Protein AF-A0A9D4Y7I0-F1 (afdb_monomer)

Secondary structure (DSSP, 8-state):
-HHHHHHHHHHHHHHHHHHHHHHHHTTT----HHHHHHHHHHHHHHHHHHHHHHHHHHTT--GGGHHHHHHHHHHHHTT--TT-TT-TTTTHHHHHHHHHHHHHHHHHHHHHHHS-HHHHHHHHHHHHHHHHHHTTS--TT--SPPPPPTTHHHHHHHHHHHHHHHHHS----------------

Organism: Pisum sativum (NCBI:txid3888)

Radius of gyration: 22.85 Å; Cα contacts (8 Å, |Δi|>4): 78; chains: 1; bounding box: 51×30×78 Å

Mean predicted aligned error: 10.14 Å

Foldseek 3Di:
DVVVVVVVLVVLQVLLVQQVVQCVVVVNDGDDLVVVLVVVVVVVVVVCVVCVCVVCVVVPHHSVCVVVVVVVVVCLQVVPDPDDPPSPCHPPVVVVVVVVVSVLSSVLSVCCNVDHSVLSVLVVVLVVLVVLVVQQDPDPPDDHRDDDDPCSVVVNVVSVVVNVCVVPPPPPDDPDDPPDDPDDD

InterPro domains:
  IPR013936 Chloroquine-resistance transporter-like [PF08627] (2-166)
  IPR013936 Chloroquine-resistance transporter-like [PTHR31326] (1-171)

Solvent-accessible surface area (backbone atoms only — not comparable to full-atom values): 10976 Å² total; per-residue (Å²): 110,70,69,62,51,50,55,52,48,50,54,42,44,51,52,40,49,51,52,54,49,34,27,64,76,48,77,75,39,72,78,58,64,67,58,57,52,49,54,52,51,51,52,50,50,51,52,47,63,69,43,40,67,61,52,33,53,77,73,71,41,58,69,90,48,47,67,56,53,52,49,52,50,48,30,38,43,70,56,61,67,101,78,61,93,83,46,81,57,47,44,59,54,62,51,50,50,50,54,51,50,52,50,50,54,51,51,44,51,51,42,29,74,78,65,34,46,65,59,33,54,52,56,57,56,56,49,54,60,52,51,57,57,56,51,46,42,87,47,87,97,51,73,84,52,50,80,79,59,92,59,48,65,60,52,47,51,53,50,53,50,53,51,49,53,58,73,65,51,74,78,89,76,84,95,74,84,93,81,80,81,94,73,90,136

Nearest PDB structures (foldseek):
  6ukj-assembly1_A  TM=7.927E-01  e=1.202E-01  Plasmodium falciparum 7G8
  8tsr-assembly1_B  TM=1.441E-01  e=9.717E+00  Escherichia coli

pLDDT: mean 80.75, std 14.76, range [30.94, 94.56]

Sequence (185 aa):
MIVSFLLQAADTVVKELIFLDANRKLKGGSVDLFVVNSYGSAFQALFICLLLPFLSKLWGVPFSQLPNYLKDGAACFLNVGKLSSGCDGAPLLPILFIIVNIGFNIALLHLLKISSAVVSCLASTFSVPISIYVFTLPLPYLGVASSLPTGFVAGAIVLVFGLLVYAWTPSNGCSSSASFSEAST

Structure (mmCIF, N/CA/C/O backbone):
data_AF-A0A9D4Y7I0-F1
#
_entry.id   AF-A0A9D4Y7I0-F1
#
loop_
_atom_site.group_PDB
_atom_site.id
_atom_site.type_symbol
_atom_site.label_atom_id
_atom_site.label_alt_id
_atom_site.label_comp_id
_atom_site.label_asym_id
_atom_site.label_entity_id
_atom_site.label_seq_id
_atom_site.pdbx_PDB_ins_code
_atom_site.Cartn_x
_atom_site.Cartn_y
_atom_site.Cartn_z
_atom_site.occupancy
_atom_site.B_iso_or_equiv
_atom_site.auth_seq_id
_atom_site.auth_comp_id
_atom_site.auth_asym_id
_atom_site.auth_atom_id
_atom_site.pdbx_PDB_model_num
ATOM 1 N N . MET A 1 1 ? -7.612 -14.246 -6.406 1.00 62.19 1 MET A N 1
ATOM 2 C CA . MET A 1 1 ? -7.961 -13.034 -5.631 1.00 62.19 1 MET A CA 1
ATOM 3 C C . MET A 1 1 ? -8.512 -13.344 -4.243 1.00 62.19 1 MET A C 1
ATOM 5 O O . MET A 1 1 ? -7.973 -12.788 -3.302 1.00 62.19 1 MET A O 1
ATOM 9 N N . ILE A 1 2 ? -9.499 -14.239 -4.076 1.00 79.25 2 ILE A N 1
ATOM 10 C CA . ILE A 1 2 ? -10.121 -14.519 -2.761 1.00 79.25 2 ILE A CA 1
ATOM 11 C C . ILE A 1 2 ? -9.101 -14.846 -1.653 1.00 79.25 2 ILE A C 1
ATOM 13 O O . ILE A 1 2 ? -9.113 -14.194 -0.618 1.00 79.25 2 ILE A O 1
ATOM 17 N N . VAL A 1 3 ? -8.179 -15.792 -1.872 1.00 80.19 3 VAL A N 1
ATOM 18 C CA . VAL A 1 3 ? -7.196 -16.193 -0.841 1.00 80.19 3 VAL A CA 1
ATOM 19 C C . VAL A 1 3 ? -6.275 -15.038 -0.428 1.00 80.19 3 VAL A C 1
ATOM 21 O O . VAL A 1 3 ? -6.003 -14.857 0.754 1.00 80.19 3 VAL A O 1
ATOM 24 N N . SER A 1 4 ? -5.838 -14.214 -1.381 1.00 81.12 4 SER A N 1
ATOM 25 C CA . SER A 1 4 ? -5.008 -13.037 -1.102 1.00 81.12 4 SER A CA 1
ATOM 26 C C . SER A 1 4 ? -5.753 -12.008 -0.247 1.00 81.12 4 SER A C 1
ATOM 28 O O . SER A 1 4 ? -5.182 -11.482 0.704 1.00 81.12 4 SER A O 1
ATOM 30 N N . PHE A 1 5 ? -7.040 -11.776 -0.532 1.00 85.00 5 PHE A N 1
ATOM 31 C CA . PHE A 1 5 ? -7.879 -10.883 0.270 1.00 85.00 5 PHE A CA 1
ATOM 32 C C . PHE A 1 5 ? -8.161 -11.432 1.670 1.00 85.00 5 PHE A C 1
ATOM 34 O O . PHE A 1 5 ? -8.220 -10.651 2.613 1.00 85.00 5 PHE A O 1
ATOM 41 N N . LEU A 1 6 ? -8.280 -12.754 1.834 1.00 87.81 6 LEU A N 1
ATOM 42 C CA . LEU A 1 6 ? -8.424 -13.369 3.158 1.00 87.81 6 LEU A CA 1
ATOM 43 C C . LEU A 1 6 ? -7.202 -13.095 4.039 1.00 87.81 6 LEU A C 1
ATOM 45 O O . LEU A 1 6 ? -7.358 -12.685 5.185 1.00 87.81 6 LEU A O 1
ATOM 49 N N . LEU A 1 7 ? -5.993 -13.276 3.500 1.00 87.50 7 LEU A N 1
ATOM 50 C CA . LEU A 1 7 ? -4.756 -12.996 4.235 1.00 87.50 7 LEU A CA 1
ATOM 51 C C . LEU A 1 7 ? -4.609 -11.503 4.552 1.00 87.50 7 LEU A C 1
ATOM 53 O O . LEU A 1 7 ? -4.204 -11.149 5.656 1.00 87.50 7 LEU A O 1
ATOM 57 N N . GLN A 1 8 ? -4.992 -10.630 3.617 1.00 86.69 8 GLN A N 1
ATOM 58 C CA . GLN A 1 8 ? -4.980 -9.182 3.827 1.00 86.69 8 GLN A CA 1
ATOM 59 C C . GLN A 1 8 ? -5.987 -8.737 4.903 1.00 86.69 8 GLN A C 1
ATOM 61 O O . GLN A 1 8 ? -5.673 -7.894 5.746 1.00 86.69 8 GLN A O 1
ATOM 66 N N . ALA A 1 9 ? -7.186 -9.322 4.910 1.00 87.81 9 ALA A N 1
ATOM 67 C CA . ALA A 1 9 ? -8.187 -9.068 5.939 1.00 87.81 9 ALA A CA 1
ATOM 68 C C . ALA A 1 9 ? -7.718 -9.585 7.307 1.00 87.81 9 ALA A C 1
ATOM 70 O O . ALA A 1 9 ? -7.822 -8.865 8.297 1.00 87.81 9 ALA A O 1
ATOM 71 N N . ALA A 1 10 ? -7.141 -10.790 7.359 1.00 90.25 10 ALA A N 1
ATOM 72 C CA . ALA A 1 10 ? -6.592 -11.360 8.587 1.00 90.25 10 ALA A CA 1
ATOM 73 C C . ALA A 1 10 ? -5.479 -10.481 9.180 1.00 90.25 10 ALA A C 1
ATOM 75 O O . ALA A 1 10 ? -5.507 -10.196 10.374 1.00 90.25 10 ALA A O 1
ATOM 76 N N . ASP A 1 11 ? -4.549 -9.993 8.354 1.00 89.19 11 ASP A N 1
ATOM 77 C CA . ASP A 1 11 ? -3.511 -9.040 8.774 1.00 89.19 11 ASP A CA 1
ATOM 78 C C . ASP A 1 11 ? -4.113 -7.764 9.390 1.00 89.19 11 ASP A C 1
ATOM 80 O O . ASP A 1 11 ? -3.713 -7.333 10.474 1.00 89.19 11 ASP A O 1
ATOM 84 N N . THR A 1 12 ? -5.130 -7.198 8.739 1.00 89.75 12 THR A N 1
ATOM 85 C CA . THR A 1 12 ? -5.809 -5.981 9.204 1.00 89.75 12 THR A CA 1
ATOM 86 C C . THR A 1 12 ? -6.511 -6.198 10.553 1.00 89.75 12 THR A C 1
ATOM 88 O O . THR A 1 12 ? -6.373 -5.375 11.460 1.00 89.75 12 THR A O 1
ATOM 91 N N . VAL A 1 13 ? -7.206 -7.329 10.720 1.00 92.19 13 VAL A N 1
ATOM 92 C CA . VAL A 1 13 ? -7.888 -7.700 11.974 1.00 92.19 13 VAL A CA 1
ATOM 93 C C . VAL A 1 13 ? -6.884 -7.963 13.098 1.00 92.19 13 VAL A C 1
ATOM 95 O O . VAL A 1 13 ? -7.080 -7.503 14.220 1.00 92.19 13 VAL A O 1
ATOM 98 N N . VAL A 1 14 ? -5.774 -8.652 12.824 1.00 91.50 14 VAL A N 1
ATOM 99 C CA . VAL A 1 14 ? -4.725 -8.885 13.832 1.00 91.50 14 VAL A CA 1
ATOM 100 C C . VAL A 1 14 ? -4.120 -7.560 14.308 1.00 91.50 14 VAL A C 1
ATOM 102 O O . VAL A 1 14 ? -3.920 -7.383 15.511 1.00 91.50 14 VAL A O 1
ATOM 105 N N . LYS A 1 15 ? -3.882 -6.598 13.406 1.00 89.69 15 LYS A N 1
ATOM 106 C CA . LYS A 1 15 ? -3.408 -5.251 13.774 1.00 89.69 15 LYS A CA 1
ATOM 107 C C . LYS A 1 15 ? -4.405 -4.513 14.668 1.00 89.69 15 LYS A C 1
ATOM 109 O O . LYS A 1 15 ? -3.996 -3.930 15.670 1.00 89.69 15 LYS A O 1
ATOM 114 N N . GLU A 1 16 ? -5.696 -4.573 14.353 1.00 90.38 16 GLU A N 1
ATOM 115 C CA . GLU A 1 16 ? -6.758 -4.012 15.201 1.00 90.38 16 GLU A CA 1
ATOM 116 C C . GLU A 1 16 ? -6.759 -4.645 16.604 1.00 90.38 16 GLU A C 1
ATOM 118 O O . GLU A 1 16 ? -6.766 -3.926 17.605 1.00 90.38 16 GLU A O 1
ATOM 123 N N . LEU A 1 17 ? -6.649 -5.976 16.698 1.00 90.00 17 LEU A N 1
ATOM 124 C CA . LEU A 1 17 ? -6.559 -6.683 17.981 1.00 90.00 17 LEU A CA 1
ATOM 125 C C . LEU A 1 17 ? -5.338 -6.250 18.804 1.00 90.00 17 LEU A C 1
ATOM 127 O O . LEU A 1 17 ? -5.460 -6.065 20.015 1.00 90.00 17 LEU A O 1
ATOM 131 N N . ILE A 1 18 ? -4.182 -6.045 18.165 1.00 89.12 18 ILE A N 1
ATOM 132 C CA . ILE A 1 18 ? -2.970 -5.538 18.829 1.00 89.12 18 ILE A CA 1
ATOM 133 C C . ILE A 1 18 ? -3.205 -4.129 19.384 1.00 89.12 18 ILE A C 1
ATOM 135 O O . ILE A 1 18 ? -2.819 -3.853 20.521 1.00 89.12 18 ILE A O 1
ATOM 139 N N . PHE A 1 19 ? -3.854 -3.238 18.628 1.00 87.88 19 PHE A N 1
ATOM 140 C CA . PHE A 1 19 ? -4.163 -1.888 19.111 1.00 87.88 19 PHE A CA 1
ATOM 141 C C . PHE A 1 19 ? -5.145 -1.902 20.290 1.00 87.88 19 PHE A C 1
ATOM 143 O O . PHE A 1 19 ? -4.945 -1.162 21.258 1.00 87.88 19 PHE A O 1
ATOM 150 N N . LEU A 1 20 ? -6.163 -2.766 20.251 1.00 86.00 20 LEU A N 1
ATOM 151 C CA . LEU A 1 20 ? -7.115 -2.936 21.352 1.00 86.00 20 LEU A CA 1
ATOM 152 C C . LEU A 1 20 ? -6.452 -3.521 22.609 1.00 86.00 20 LEU A C 1
ATOM 154 O O . LEU A 1 20 ? -6.691 -3.028 23.715 1.00 86.00 20 LEU A O 1
ATOM 158 N N . ASP A 1 21 ? -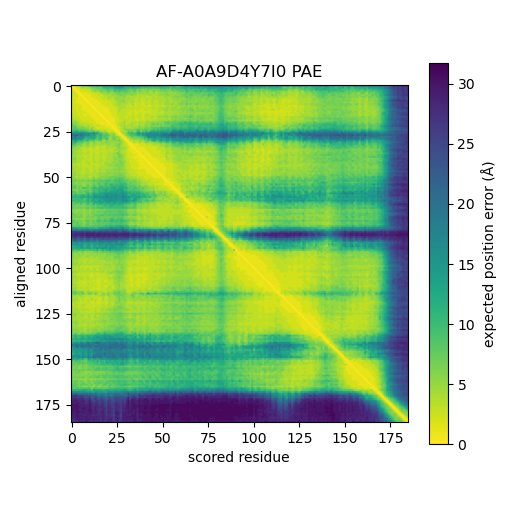5.608 -4.544 22.457 1.00 88.38 21 ASP A N 1
ATOM 159 C CA . ASP A 1 21 ? -4.865 -5.155 23.567 1.00 88.38 21 ASP A CA 1
ATOM 160 C C . ASP A 1 21 ? -3.865 -4.170 24.187 1.00 88.38 21 ASP A C 1
ATOM 162 O O . ASP A 1 21 ? -3.792 -4.042 25.411 1.00 88.38 21 ASP A O 1
ATOM 166 N N . ALA A 1 22 ? -3.160 -3.399 23.356 1.00 86.75 22 ALA A N 1
ATOM 167 C CA . ALA A 1 22 ? -2.275 -2.337 23.815 1.00 86.75 22 ALA A CA 1
ATOM 168 C C . ALA A 1 22 ? -3.018 -1.284 24.643 1.00 86.75 22 ALA A C 1
ATOM 170 O O . ALA A 1 22 ? -2.555 -0.934 25.727 1.00 86.75 22 ALA A O 1
ATOM 171 N N . ASN A 1 23 ? -4.186 -0.827 24.181 1.00 85.12 23 ASN A N 1
ATOM 172 C CA . ASN A 1 23 ? -4.997 0.147 24.913 1.00 85.12 23 ASN A CA 1
ATOM 173 C C . ASN A 1 23 ? -5.408 -0.378 26.303 1.00 85.12 23 ASN A C 1
ATOM 175 O O . ASN A 1 23 ? -5.311 0.334 27.307 1.00 85.12 23 ASN A O 1
ATOM 179 N N . ARG A 1 24 ? -5.784 -1.664 26.382 1.00 83.62 24 ARG A N 1
ATOM 180 C CA . ARG A 1 24 ? -6.123 -2.336 27.648 1.00 83.62 24 ARG A CA 1
ATOM 181 C C . ARG A 1 24 ? -4.921 -2.460 28.586 1.00 83.62 24 ARG A C 1
ATOM 183 O O . ARG A 1 24 ? -5.030 -2.120 29.763 1.00 83.62 24 ARG A O 1
ATOM 190 N N . LYS A 1 25 ? -3.775 -2.932 28.086 1.00 85.31 25 LYS A N 1
ATOM 191 C CA . LYS A 1 25 ? -2.567 -3.174 28.898 1.00 85.31 25 LYS A CA 1
ATOM 192 C C . LYS A 1 25 ? -1.878 -1.888 29.347 1.00 85.31 25 LYS A C 1
ATOM 194 O O . LYS A 1 25 ? -1.316 -1.850 30.438 1.00 85.31 25 LYS A O 1
ATOM 199 N N . LEU A 1 26 ? -1.942 -0.837 28.533 1.00 82.44 26 LEU A N 1
ATOM 200 C CA . LEU A 1 26 ? -1.285 0.444 28.791 1.00 82.44 26 LEU A CA 1
ATOM 201 C C . LEU A 1 26 ? -2.198 1.464 29.495 1.00 82.44 26 LEU A C 1
ATOM 203 O O . LEU A 1 26 ? -1.836 2.635 29.565 1.00 82.44 26 LEU A O 1
ATOM 207 N N . LYS A 1 27 ? -3.367 1.046 30.016 1.00 76.50 27 LYS A N 1
ATOM 208 C CA . LYS A 1 27 ? -4.332 1.900 30.743 1.00 76.50 27 LYS A CA 1
ATOM 209 C C . LYS A 1 27 ? -4.656 3.215 30.006 1.00 76.50 27 LYS A C 1
ATOM 211 O O . LYS A 1 27 ? -4.646 4.282 30.614 1.00 76.50 27 LYS A O 1
ATOM 216 N N . GLY A 1 28 ? -4.915 3.143 28.699 1.00 67.19 28 GLY A N 1
ATOM 217 C CA . GLY A 1 28 ? -5.163 4.319 27.850 1.00 67.19 28 GLY A CA 1
ATOM 218 C C . GLY A 1 28 ? -3.967 4.763 26.998 1.00 67.19 28 GLY A C 1
ATOM 219 O O . GLY A 1 28 ? -4.108 5.649 26.157 1.00 67.19 28 GLY A O 1
ATOM 220 N N . GLY A 1 29 ? -2.791 4.150 27.172 1.00 72.19 29 GLY A N 1
ATOM 221 C CA . GLY A 1 29 ? -1.668 4.300 26.245 1.00 72.19 29 GLY A CA 1
ATOM 222 C C . GLY A 1 29 ? -1.903 3.565 24.921 1.00 72.19 29 GLY A C 1
ATOM 223 O O . GLY A 1 29 ? -2.700 2.637 24.834 1.00 72.19 29 GLY A O 1
ATOM 224 N N . SER A 1 30 ? -1.187 3.951 23.866 1.00 76.19 30 SER A N 1
ATOM 225 C CA . SER A 1 30 ? -1.289 3.292 22.558 1.00 76.19 30 SER A CA 1
ATOM 226 C C . SER A 1 30 ? 0.089 3.032 21.967 1.00 76.19 30 SER A C 1
ATOM 228 O O . SER A 1 30 ? 1.020 3.799 22.202 1.00 76.19 30 SER A O 1
ATOM 230 N N . VAL A 1 31 ? 0.220 1.946 21.203 1.00 79.12 31 VAL A N 1
ATOM 231 C CA . VAL A 1 31 ? 1.455 1.655 20.464 1.00 79.12 31 VAL A CA 1
ATOM 232 C C . VAL A 1 31 ? 1.626 2.693 19.354 1.00 79.12 31 VAL A C 1
ATOM 234 O O . VAL A 1 31 ? 0.652 3.111 18.715 1.00 79.12 31 VAL A O 1
ATOM 237 N N . ASP A 1 32 ? 2.870 3.117 19.141 1.00 84.19 32 ASP A N 1
ATOM 238 C CA . ASP A 1 32 ? 3.230 4.017 18.053 1.00 84.19 32 ASP A CA 1
ATOM 239 C C . ASP A 1 32 ? 3.009 3.332 16.694 1.00 84.19 32 ASP A C 1
ATOM 241 O O . ASP A 1 32 ? 3.480 2.218 16.439 1.00 84.19 32 ASP A O 1
ATOM 245 N N . LEU A 1 33 ? 2.293 4.017 15.805 1.00 84.00 33 LEU A N 1
ATOM 246 C CA . LEU A 1 33 ? 2.024 3.549 14.450 1.00 84.00 33 LEU A CA 1
ATOM 247 C C . LEU A 1 33 ? 3.304 3.337 13.657 1.00 84.00 33 LEU A C 1
ATOM 249 O O . LEU A 1 33 ? 3.365 2.401 12.860 1.00 84.00 33 LEU A O 1
ATOM 253 N N . PHE A 1 34 ? 4.317 4.180 13.865 1.00 84.50 34 PHE A N 1
ATOM 254 C CA . PHE A 1 34 ? 5.578 4.052 13.144 1.00 84.50 34 PHE A CA 1
ATOM 255 C C . PHE A 1 34 ? 6.271 2.735 13.472 1.00 84.50 34 PHE A C 1
ATOM 257 O O . PHE A 1 34 ? 6.826 2.103 12.575 1.00 84.50 34 PHE A O 1
ATOM 264 N N . VAL A 1 35 ? 6.174 2.278 14.721 1.00 86.88 35 VAL A N 1
ATOM 265 C CA . VAL A 1 35 ? 6.722 0.989 15.150 1.00 86.88 35 VAL A CA 1
ATOM 266 C C . VAL A 1 35 ? 5.990 -0.147 14.439 1.00 86.88 35 VAL A C 1
ATOM 268 O O . VAL A 1 35 ? 6.631 -0.958 13.772 1.00 86.88 35 VAL A O 1
ATOM 271 N N . VAL A 1 36 ? 4.655 -0.169 14.490 1.00 87.19 36 VAL A N 1
ATOM 272 C CA . VAL A 1 36 ? 3.850 -1.221 13.838 1.00 87.19 36 VAL A CA 1
ATOM 273 C C . VAL A 1 36 ? 4.094 -1.255 12.324 1.00 87.19 36 VAL A C 1
ATOM 275 O O . VAL A 1 36 ? 4.306 -2.328 11.757 1.00 87.19 36 VAL A O 1
ATOM 278 N N . ASN A 1 37 ? 4.129 -0.089 11.672 1.00 89.44 37 ASN A N 1
ATOM 279 C CA . ASN A 1 37 ? 4.391 0.026 10.238 1.00 89.44 37 ASN A CA 1
ATOM 280 C C . ASN A 1 37 ? 5.802 -0.448 9.859 1.00 89.44 37 ASN A C 1
ATOM 282 O O . ASN A 1 37 ? 5.977 -1.143 8.856 1.00 89.44 37 ASN A O 1
ATOM 286 N N . SER A 1 38 ? 6.807 -0.089 10.663 1.00 89.00 38 SER A N 1
ATOM 287 C CA . SER A 1 38 ? 8.208 -0.443 10.408 1.00 89.00 38 SER A CA 1
ATOM 288 C C . SER A 1 38 ? 8.446 -1.939 10.573 1.00 89.00 38 SER A C 1
ATOM 290 O O . SER A 1 38 ? 9.060 -2.549 9.701 1.00 89.00 38 SER A O 1
ATOM 292 N N . TYR A 1 39 ? 7.903 -2.556 11.630 1.00 89.38 39 TYR A N 1
ATOM 293 C CA . TYR A 1 39 ? 7.960 -4.011 11.802 1.00 89.38 39 TYR A CA 1
ATOM 294 C C . TYR A 1 39 ? 7.245 -4.737 10.659 1.00 89.38 39 TYR A C 1
ATOM 296 O O . TYR A 1 39 ? 7.815 -5.662 10.080 1.00 89.38 39 TYR A O 1
ATOM 304 N N . GLY A 1 40 ? 6.041 -4.289 10.283 1.00 87.75 40 GLY A N 1
ATOM 305 C CA . GLY A 1 40 ? 5.309 -4.853 9.146 1.00 87.75 40 GLY A CA 1
ATOM 306 C C . GLY A 1 40 ? 6.118 -4.795 7.847 1.00 87.75 40 GLY A C 1
ATOM 307 O O . GLY A 1 40 ? 6.283 -5.811 7.175 1.00 87.75 40 GLY A O 1
ATOM 308 N N . SER A 1 41 ? 6.703 -3.634 7.544 1.00 90.56 41 SER A N 1
ATOM 309 C CA . SER A 1 41 ? 7.524 -3.427 6.345 1.00 90.56 41 SER A CA 1
ATOM 310 C C . SER A 1 41 ? 8.814 -4.256 6.368 1.00 90.56 41 SER A C 1
ATOM 312 O O . SER A 1 41 ? 9.210 -4.806 5.342 1.00 90.56 41 SER A O 1
ATOM 314 N N . ALA A 1 42 ? 9.459 -4.391 7.531 1.00 92.88 42 ALA A N 1
ATOM 315 C CA . ALA A 1 42 ? 10.683 -5.175 7.689 1.00 92.88 42 ALA A CA 1
ATOM 316 C C . ALA A 1 42 ? 10.437 -6.672 7.448 1.00 92.88 42 ALA A C 1
ATOM 318 O O . ALA A 1 42 ? 11.162 -7.301 6.673 1.00 92.88 42 ALA A O 1
ATOM 319 N N . PHE A 1 43 ? 9.386 -7.239 8.050 1.00 91.12 43 PHE A N 1
ATOM 320 C CA . PHE A 1 43 ? 9.009 -8.631 7.796 1.00 91.12 43 PHE A CA 1
ATOM 321 C C . PHE A 1 43 ? 8.536 -8.834 6.357 1.00 91.12 43 PHE A C 1
ATOM 323 O O . PHE A 1 43 ? 8.922 -9.820 5.732 1.00 91.12 43 PHE A O 1
ATOM 330 N N . GLN A 1 44 ? 7.769 -7.900 5.791 1.00 91.19 44 GLN A N 1
ATOM 331 C CA . GLN A 1 44 ? 7.382 -7.957 4.382 1.00 91.19 44 GLN A CA 1
ATOM 332 C C . GLN A 1 44 ? 8.611 -7.999 3.465 1.00 91.19 44 GLN A C 1
ATOM 334 O O . GLN A 1 44 ? 8.668 -8.843 2.573 1.00 91.19 44 GLN A O 1
ATOM 339 N N . ALA A 1 45 ? 9.611 -7.146 3.701 1.00 92.75 45 ALA A N 1
ATOM 340 C CA . ALA A 1 45 ? 10.857 -7.155 2.941 1.00 92.75 45 ALA A CA 1
ATOM 341 C C . ALA A 1 45 ? 11.606 -8.490 3.093 1.00 92.75 45 ALA A C 1
ATOM 343 O O . ALA A 1 45 ? 12.028 -9.066 2.093 1.00 92.75 45 ALA A O 1
ATOM 344 N N . LEU A 1 46 ? 11.705 -9.026 4.315 1.00 93.88 46 LEU A N 1
ATOM 345 C CA . LEU A 1 46 ? 12.321 -10.329 4.584 1.00 93.88 46 LEU A CA 1
ATOM 346 C C . LEU A 1 46 ? 11.632 -11.459 3.799 1.00 93.88 46 LEU A C 1
ATOM 348 O O . LEU A 1 46 ? 12.299 -12.220 3.095 1.00 93.88 46 LEU A O 1
ATOM 352 N N . PHE A 1 47 ? 10.304 -11.562 3.895 1.00 93.38 47 PHE A N 1
ATOM 353 C CA . PHE A 1 47 ? 9.538 -12.606 3.215 1.00 93.38 47 PHE A CA 1
ATOM 354 C C . PHE A 1 47 ? 9.563 -12.438 1.698 1.00 93.38 47 PHE A C 1
ATOM 356 O O . PHE A 1 47 ? 9.693 -13.435 0.992 1.00 93.38 47 PHE A O 1
ATOM 363 N N . ILE A 1 48 ? 9.500 -11.207 1.181 1.00 91.31 48 ILE A N 1
ATOM 364 C CA . ILE A 1 48 ? 9.662 -10.955 -0.255 1.00 91.31 48 ILE A CA 1
ATOM 365 C C . ILE A 1 48 ? 11.045 -11.408 -0.713 1.00 91.31 48 ILE A C 1
ATOM 367 O O . ILE A 1 48 ? 11.120 -12.132 -1.697 1.00 91.31 48 ILE A O 1
ATOM 371 N N . CYS A 1 49 ? 12.121 -11.062 -0.003 1.00 89.81 49 CYS A N 1
ATOM 372 C CA . CYS A 1 49 ? 13.473 -11.508 -0.347 1.00 89.81 49 CYS A CA 1
ATOM 373 C C . CYS A 1 49 ? 13.598 -13.039 -0.346 1.00 89.81 49 CYS A C 1
ATOM 375 O O . CYS A 1 49 ? 14.210 -13.605 -1.250 1.00 89.81 49 CYS A O 1
ATOM 377 N N . LEU A 1 50 ? 12.980 -13.713 0.629 1.00 91.56 50 LEU A N 1
ATOM 378 C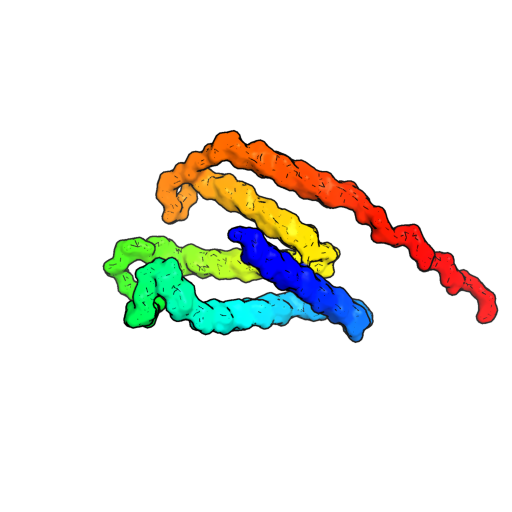 CA . LEU A 1 50 ? 12.973 -15.174 0.719 1.00 91.56 50 LEU A CA 1
ATOM 379 C C . LEU A 1 50 ? 12.162 -15.829 -0.413 1.00 91.56 50 LEU A C 1
ATOM 381 O O . LEU A 1 50 ? 12.555 -16.872 -0.934 1.00 91.56 50 LEU A O 1
ATOM 385 N N . LEU A 1 51 ? 11.040 -15.219 -0.805 1.00 90.31 51 LEU A N 1
ATOM 386 C CA . LEU A 1 51 ? 10.137 -15.726 -1.844 1.00 90.31 51 LEU A CA 1
ATOM 387 C C . LEU A 1 51 ? 10.547 -15.307 -3.262 1.00 90.31 51 LEU A C 1
ATOM 389 O O . LEU A 1 51 ? 10.136 -15.951 -4.226 1.00 90.31 51 LEU A O 1
ATOM 393 N N . LEU A 1 52 ? 11.373 -14.270 -3.410 1.00 88.50 52 LEU A N 1
ATOM 394 C CA . LEU A 1 52 ? 11.869 -13.745 -4.682 1.00 88.50 52 LEU A CA 1
ATOM 395 C C . LEU A 1 52 ? 12.387 -14.824 -5.654 1.00 88.50 52 LEU A C 1
ATOM 397 O O . LEU A 1 52 ? 11.968 -14.792 -6.812 1.00 88.50 52 LEU A O 1
ATOM 401 N N . PRO A 1 53 ? 13.231 -15.802 -5.253 1.00 83.94 53 PRO A N 1
ATOM 402 C CA . PRO A 1 53 ? 13.681 -16.863 -6.160 1.00 83.94 53 PRO A CA 1
ATOM 403 C C . PRO A 1 53 ? 12.534 -17.697 -6.741 1.00 83.94 53 PRO A C 1
ATOM 405 O O . PRO A 1 53 ? 12.578 -18.092 -7.907 1.00 83.94 53 PRO A O 1
ATOM 408 N N . PHE A 1 54 ? 11.499 -17.952 -5.941 1.00 86.94 54 PHE A N 1
ATOM 409 C CA . PHE A 1 54 ? 10.319 -18.700 -6.361 1.00 86.94 54 PHE A CA 1
ATOM 410 C C . PHE A 1 54 ? 9.408 -17.850 -7.255 1.00 86.94 54 PHE A C 1
ATOM 412 O O . PHE A 1 54 ? 8.996 -18.292 -8.328 1.00 86.94 54 PHE A O 1
ATOM 419 N N . LEU A 1 55 ? 9.152 -16.599 -6.862 1.00 85.06 55 LEU A N 1
ATOM 420 C CA . LEU A 1 55 ? 8.337 -15.654 -7.631 1.00 85.06 55 LEU A CA 1
ATOM 421 C C . LEU A 1 55 ? 8.962 -15.331 -8.994 1.00 85.06 55 LEU A C 1
ATOM 423 O O . LEU A 1 55 ? 8.245 -15.240 -9.988 1.00 85.06 55 LEU A O 1
ATOM 427 N N . SER A 1 56 ? 10.292 -15.242 -9.062 1.00 84.12 56 SER A N 1
ATOM 428 C CA . SER A 1 56 ? 11.050 -15.029 -10.298 1.00 84.12 56 SER A CA 1
ATOM 429 C C . SER A 1 56 ? 10.748 -16.107 -11.345 1.00 84.12 56 SER A C 1
ATOM 431 O O . SER A 1 56 ? 10.510 -15.776 -12.507 1.00 84.12 56 SER A O 1
ATOM 433 N N . LYS A 1 57 ? 10.645 -17.377 -10.930 1.00 81.12 57 LYS A N 1
ATOM 434 C CA . LYS A 1 57 ? 10.268 -18.486 -11.819 1.00 81.12 57 LYS A CA 1
ATOM 435 C C . LYS A 1 57 ? 8.834 -18.364 -12.331 1.00 81.12 57 LYS A C 1
ATOM 437 O O . LYS A 1 57 ? 8.599 -18.632 -13.504 1.00 81.12 57 LYS A O 1
ATOM 442 N N . LEU A 1 58 ? 7.897 -17.940 -11.480 1.00 84.69 58 LEU A N 1
ATOM 443 C CA . LEU A 1 58 ? 6.495 -17.730 -11.868 1.00 84.69 58 LEU A CA 1
ATOM 444 C C . LEU A 1 58 ? 6.318 -16.546 -12.828 1.00 84.69 58 LEU A C 1
ATOM 446 O O . LEU A 1 58 ? 5.429 -16.574 -13.672 1.00 84.69 58 LEU A O 1
ATOM 450 N N . TRP A 1 59 ? 7.176 -15.532 -12.721 1.00 80.31 59 TRP A N 1
ATOM 451 C CA . TRP A 1 59 ? 7.201 -14.361 -13.603 1.00 80.31 59 TRP A CA 1
ATOM 452 C C . TRP A 1 59 ? 8.027 -14.571 -14.884 1.00 80.31 59 TRP A C 1
ATOM 454 O O . TRP A 1 59 ? 8.176 -13.647 -15.678 1.00 80.31 59 TRP A O 1
ATOM 464 N N . GLY A 1 60 ? 8.554 -15.780 -15.107 1.00 81.56 60 GLY A N 1
ATOM 465 C CA . GLY A 1 60 ? 9.263 -16.140 -16.337 1.00 81.56 60 GLY A CA 1
ATOM 466 C C . GLY A 1 60 ? 10.752 -15.779 -16.367 1.00 81.56 60 GLY A C 1
ATOM 467 O O . GLY A 1 60 ? 11.391 -15.959 -17.401 1.00 81.56 60 GLY A O 1
ATOM 468 N N . VAL A 1 61 ? 11.338 -15.325 -15.254 1.00 83.19 61 VAL A N 1
ATOM 469 C CA . VAL A 1 61 ? 12.777 -15.029 -15.162 1.00 83.19 61 VAL A CA 1
ATOM 470 C C . VAL A 1 61 ? 13.523 -16.249 -14.597 1.00 83.19 61 VAL A C 1
ATOM 472 O O . VAL A 1 61 ? 13.214 -16.725 -13.501 1.00 83.19 61 VAL A O 1
ATOM 475 N N . PRO A 1 62 ? 14.516 -16.812 -15.307 1.00 84.19 62 PRO A N 1
ATOM 476 C CA . PRO A 1 62 ? 15.310 -17.912 -14.776 1.00 84.19 62 PRO A CA 1
ATOM 477 C C . PRO A 1 62 ? 16.181 -17.445 -13.600 1.00 84.19 62 PRO A C 1
ATOM 479 O O . PRO A 1 62 ? 16.812 -16.396 -13.657 1.00 84.19 62 PRO A O 1
ATOM 482 N N . PHE A 1 63 ? 16.273 -18.271 -12.549 1.00 82.06 63 PHE A N 1
ATOM 483 C CA . PHE A 1 63 ? 17.012 -17.949 -11.317 1.00 82.06 63 PHE A CA 1
ATOM 484 C C . PHE A 1 63 ? 18.477 -17.541 -11.555 1.00 82.06 63 PHE A C 1
ATOM 486 O O . PHE A 1 63 ? 18.993 -16.674 -10.860 1.00 82.06 63 PHE A O 1
ATOM 493 N N . SER A 1 64 ? 19.134 -18.098 -12.577 1.00 83.06 64 SER A N 1
ATOM 494 C CA . SER A 1 64 ? 20.506 -17.730 -12.954 1.00 83.06 64 SER A CA 1
ATOM 495 C C . SER A 1 64 ? 20.646 -16.286 -13.447 1.00 83.06 64 SER A C 1
ATOM 497 O O . SER A 1 64 ? 21.733 -15.723 -13.364 1.00 83.06 64 SER A O 1
ATOM 499 N N . GLN A 1 65 ? 19.568 -15.678 -13.947 1.00 86.31 65 GLN A N 1
ATOM 500 C CA . GLN A 1 65 ? 19.558 -14.293 -14.422 1.00 86.31 65 GLN A CA 1
ATOM 501 C C . GLN A 1 65 ? 18.987 -13.305 -13.406 1.00 86.31 65 GLN A C 1
ATOM 503 O O . GLN A 1 65 ? 19.084 -12.101 -13.622 1.00 86.31 65 GLN A O 1
ATOM 508 N N . LEU A 1 66 ? 18.464 -13.784 -12.273 1.00 86.31 66 LEU A N 1
ATOM 509 C CA . LEU A 1 66 ? 17.922 -12.932 -11.216 1.00 86.31 66 LEU A CA 1
ATOM 510 C C . LEU A 1 66 ? 18.938 -11.892 -10.694 1.00 86.31 66 LEU A C 1
ATOM 512 O O . LEU A 1 66 ? 18.554 -10.730 -10.562 1.00 86.31 66 LEU A O 1
ATOM 516 N N . PRO A 1 67 ? 20.227 -12.224 -10.453 1.00 88.50 67 PRO A N 1
ATOM 517 C CA . PRO A 1 67 ? 21.202 -11.227 -10.008 1.00 88.50 67 PRO A CA 1
ATOM 518 C C . PRO A 1 67 ? 21.461 -10.134 -11.051 1.00 88.50 67 PRO A C 1
ATOM 520 O O . PRO A 1 67 ? 21.568 -8.962 -10.695 1.00 88.50 67 PRO A O 1
ATOM 523 N N . ASN A 1 68 ? 21.522 -10.504 -12.335 1.00 88.75 68 ASN A N 1
ATOM 524 C CA . ASN A 1 68 ? 21.693 -9.543 -13.426 1.00 88.75 68 ASN A CA 1
ATOM 525 C C . ASN A 1 68 ? 20.450 -8.659 -13.566 1.00 88.75 68 ASN A C 1
ATOM 527 O O . ASN A 1 68 ? 20.581 -7.446 -13.621 1.00 88.75 68 ASN A O 1
ATOM 531 N N . TYR A 1 69 ? 19.252 -9.242 -13.481 1.00 85.94 69 TYR A N 1
ATOM 532 C CA . TYR A 1 69 ? 17.987 -8.507 -13.509 1.00 85.94 69 TYR A CA 1
ATOM 533 C C . TYR A 1 69 ? 17.885 -7.468 -12.378 1.00 85.94 69 TYR A C 1
ATOM 535 O O . TYR A 1 69 ? 17.483 -6.328 -12.605 1.00 85.94 69 TYR A O 1
ATOM 543 N N . LEU A 1 70 ? 18.298 -7.829 -11.156 1.00 89.25 70 LEU A N 1
ATOM 544 C CA . LEU A 1 70 ? 18.347 -6.894 -10.026 1.00 89.25 70 LEU A CA 1
ATOM 545 C C . LEU A 1 70 ? 19.398 -5.796 -10.227 1.00 89.25 70 LEU A C 1
ATOM 547 O O . LEU A 1 70 ? 19.140 -4.638 -9.901 1.00 89.25 70 LEU A O 1
ATOM 551 N N . LYS A 1 71 ? 20.569 -6.144 -10.770 1.00 88.25 71 LYS A N 1
ATOM 552 C CA . LYS A 1 71 ? 21.636 -5.183 -11.068 1.00 88.25 71 LYS A CA 1
ATOM 553 C C . LYS A 1 71 ? 21.205 -4.180 -12.138 1.00 88.25 71 LYS A C 1
ATOM 555 O O . LYS A 1 71 ? 21.419 -2.985 -11.953 1.00 88.25 71 LYS A O 1
ATOM 560 N N . ASP A 1 72 ? 20.572 -4.648 -13.207 1.00 86.94 72 ASP A N 1
ATOM 561 C CA . ASP A 1 72 ? 20.068 -3.804 -14.291 1.00 86.94 72 ASP A CA 1
ATOM 562 C C . ASP A 1 72 ? 18.933 -2.901 -13.790 1.00 86.94 72 ASP A C 1
ATOM 564 O O . ASP A 1 72 ? 18.920 -1.702 -14.070 1.00 86.94 72 ASP A O 1
ATOM 568 N N . GLY A 1 73 ? 18.040 -3.434 -12.948 1.00 88.25 73 GLY A N 1
ATOM 569 C CA . GLY A 1 73 ? 17.015 -2.648 -12.258 1.00 88.25 73 GLY A CA 1
ATOM 570 C C . GLY A 1 73 ? 17.602 -1.572 -11.337 1.00 88.25 73 GLY A C 1
ATOM 571 O O . GLY A 1 73 ? 17.130 -0.437 -11.339 1.00 88.25 73 GLY A O 1
ATOM 572 N N . ALA A 1 74 ? 18.666 -1.885 -10.592 1.00 88.56 74 ALA A N 1
ATOM 573 C CA . ALA A 1 74 ? 19.360 -0.919 -9.740 1.00 88.56 74 ALA A CA 1
ATOM 574 C C . ALA A 1 74 ? 20.105 0.151 -10.555 1.00 88.56 74 ALA A C 1
ATOM 576 O O . ALA A 1 74 ? 20.078 1.324 -10.186 1.00 88.56 74 ALA A O 1
ATOM 577 N N . ALA A 1 75 ? 20.730 -0.223 -11.675 1.00 87.44 75 ALA A N 1
ATOM 578 C CA . ALA A 1 75 ? 21.369 0.719 -12.593 1.00 87.44 75 ALA A CA 1
ATOM 579 C C . ALA A 1 75 ? 20.342 1.673 -13.226 1.00 87.44 75 ALA A C 1
ATOM 581 O O . ALA A 1 75 ? 20.576 2.881 -13.272 1.00 87.44 75 ALA A O 1
ATOM 582 N N . CYS A 1 76 ? 19.178 1.146 -13.619 1.00 87.56 76 CYS A N 1
ATOM 583 C CA . CYS A 1 76 ? 18.042 1.926 -14.106 1.00 87.56 76 CYS A CA 1
ATOM 584 C C . CYS A 1 76 ? 17.496 2.872 -13.023 1.00 87.56 76 CYS A C 1
ATOM 586 O O . CYS A 1 76 ? 17.309 4.059 -13.279 1.00 87.56 76 CYS A O 1
ATOM 588 N N . PHE A 1 77 ? 17.319 2.383 -11.789 1.00 88.25 77 PHE A N 1
ATOM 589 C CA . PHE A 1 77 ? 16.860 3.191 -10.656 1.00 88.25 77 PHE A CA 1
ATOM 590 C C . PHE A 1 77 ? 17.834 4.326 -10.332 1.00 88.25 77 PHE A C 1
ATOM 592 O O . PHE A 1 77 ? 17.417 5.471 -10.212 1.00 88.25 77 PHE A O 1
ATOM 599 N N . LEU A 1 78 ? 19.132 4.037 -10.224 1.00 85.69 78 LEU A N 1
ATOM 600 C CA . LEU A 1 78 ? 20.159 5.043 -9.932 1.00 85.69 78 LEU A CA 1
ATOM 601 C C . LEU A 1 78 ? 20.486 5.935 -11.140 1.00 85.69 78 LEU A C 1
ATOM 603 O O . LEU A 1 78 ? 21.307 6.844 -11.018 1.00 85.69 78 LEU A O 1
ATOM 607 N N . ASN A 1 79 ? 19.852 5.688 -12.291 1.00 78.00 79 ASN A N 1
ATOM 608 C CA . ASN A 1 79 ? 20.107 6.370 -13.556 1.00 78.00 79 ASN A CA 1
ATOM 609 C C . ASN A 1 79 ? 21.602 6.348 -13.952 1.00 78.00 79 ASN A C 1
ATOM 611 O O . ASN A 1 79 ? 22.139 7.292 -14.539 1.00 78.00 79 ASN A O 1
ATOM 615 N N . VAL A 1 80 ? 22.301 5.265 -13.593 1.00 73.31 80 VAL A N 1
ATOM 616 C CA . VAL A 1 80 ? 23.725 5.068 -13.880 1.00 73.31 80 VAL A CA 1
ATOM 617 C C . VAL A 1 80 ? 23.838 4.326 -15.206 1.00 73.31 80 VAL A C 1
ATOM 619 O O . VAL A 1 80 ? 23.745 3.105 -15.263 1.00 73.31 80 VAL A O 1
ATOM 622 N N . GLY A 1 81 ? 24.046 5.088 -16.280 1.00 59.34 81 GLY A N 1
ATOM 623 C CA . GLY A 1 81 ? 24.209 4.566 -17.637 1.00 59.34 81 GLY A CA 1
ATOM 624 C C . GLY A 1 81 ? 23.093 5.033 -18.566 1.00 59.34 81 GLY A C 1
ATOM 625 O O . GLY A 1 81 ? 22.056 4.390 -18.679 1.00 59.34 81 GLY A O 1
ATOM 626 N N . LYS A 1 82 ? 23.344 6.140 -19.276 1.00 51.00 82 LYS A N 1
ATOM 627 C CA . LYS A 1 82 ? 22.501 6.770 -20.315 1.00 51.00 82 LYS A CA 1
ATOM 628 C C . LYS A 1 82 ? 22.234 5.877 -21.560 1.00 51.00 82 LYS A C 1
ATOM 630 O O . LYS A 1 82 ? 22.273 6.382 -22.677 1.00 51.00 82 LYS A O 1
ATOM 635 N N . LEU A 1 83 ? 22.026 4.563 -21.422 1.00 51.88 83 LEU A N 1
ATOM 636 C CA . LEU A 1 83 ? 22.028 3.636 -22.567 1.00 51.88 83 LEU A CA 1
ATOM 637 C C . LEU A 1 83 ? 20.972 2.513 -22.565 1.00 51.88 83 LEU A C 1
ATOM 639 O O . LEU A 1 83 ? 21.055 1.641 -23.424 1.00 51.88 83 LEU A O 1
ATOM 643 N N . SER A 1 84 ? 19.976 2.517 -21.672 1.00 56.12 84 SER A N 1
ATOM 644 C CA . SER A 1 84 ? 18.839 1.585 -21.778 1.00 56.12 84 SER A CA 1
ATOM 645 C C . SER A 1 84 ? 17.559 2.352 -22.102 1.00 56.12 84 SER A C 1
ATOM 647 O O . SER A 1 84 ? 17.081 3.149 -21.294 1.00 56.12 84 SER A O 1
ATOM 649 N N . SER A 1 85 ? 17.023 2.152 -23.309 1.00 60.31 85 SER A N 1
ATOM 650 C CA . SER A 1 85 ? 15.704 2.660 -23.695 1.00 60.31 85 SER A CA 1
ATOM 651 C C . S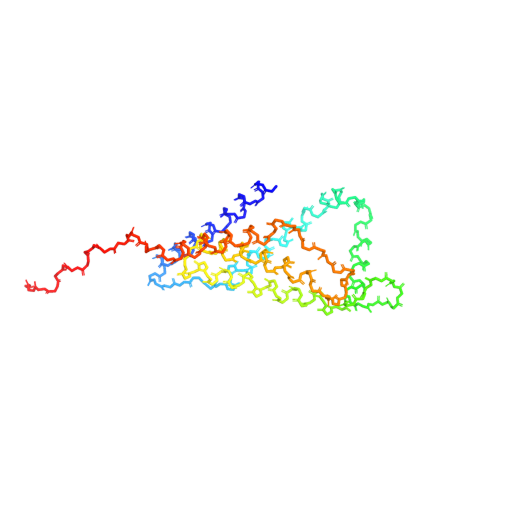ER A 1 85 ? 14.650 2.099 -22.732 1.00 60.31 85 SER A C 1
ATOM 653 O O . SER A 1 85 ? 14.486 0.881 -22.675 1.00 60.31 85 SER A O 1
ATOM 655 N N . GLY A 1 86 ? 13.948 2.956 -21.984 1.00 67.88 86 GLY A N 1
ATOM 656 C CA . GLY A 1 86 ? 12.879 2.529 -21.069 1.00 67.88 86 GLY A CA 1
ATOM 657 C C . GLY A 1 86 ? 13.095 2.815 -19.578 1.00 67.88 86 GLY A C 1
ATOM 658 O O . GLY A 1 86 ? 12.253 2.425 -18.777 1.00 67.88 86 GLY A O 1
ATOM 659 N N . CYS A 1 87 ? 14.165 3.517 -19.189 1.00 76.62 87 CYS A N 1
ATOM 660 C CA . CYS A 1 87 ? 14.342 4.034 -17.817 1.00 76.62 87 CYS A CA 1
ATOM 661 C C . CYS A 1 87 ? 13.765 5.449 -17.615 1.00 76.62 87 CYS A C 1
ATOM 663 O O . CYS A 1 87 ? 14.127 6.150 -16.667 1.00 76.62 87 CYS A O 1
ATOM 665 N N . ASP A 1 88 ? 12.882 5.890 -18.511 1.00 78.56 88 ASP A N 1
ATOM 666 C CA . ASP A 1 88 ? 12.301 7.228 -18.477 1.00 78.56 88 ASP A CA 1
ATOM 667 C C . ASP A 1 88 ? 11.496 7.441 -17.185 1.00 78.56 88 ASP A C 1
ATOM 669 O O . ASP A 1 88 ? 10.600 6.671 -16.844 1.00 78.56 88 ASP A O 1
ATOM 673 N N . GLY A 1 89 ? 11.842 8.491 -16.437 1.00 76.38 89 GLY A N 1
ATOM 674 C CA . GLY A 1 89 ? 11.201 8.827 -15.162 1.00 76.38 89 GLY A CA 1
ATOM 675 C C . GLY A 1 89 ? 11.871 8.245 -13.908 1.00 76.38 89 GLY A C 1
ATOM 676 O O . GLY A 1 89 ? 11.467 8.603 -12.798 1.00 76.38 89 GLY A O 1
ATOM 677 N N . ALA A 1 90 ? 12.913 7.415 -14.028 1.00 84.56 90 ALA A N 1
ATOM 678 C CA . ALA A 1 90 ? 13.751 7.021 -12.889 1.00 84.56 90 ALA A CA 1
ATOM 679 C C . ALA A 1 90 ? 14.760 8.134 -12.518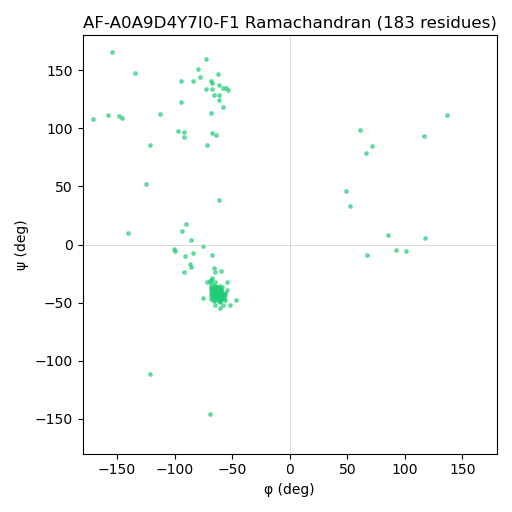 1.00 84.56 90 ALA A C 1
ATOM 681 O O . ALA A 1 90 ? 15.265 8.823 -13.408 1.00 84.56 90 ALA A O 1
ATOM 682 N N . PRO A 1 91 ? 15.079 8.354 -11.225 1.00 87.81 91 PRO A N 1
ATOM 683 C CA . PRO A 1 91 ? 14.546 7.703 -10.016 1.00 87.81 91 PRO A CA 1
ATOM 684 C C . PRO A 1 91 ? 13.234 8.311 -9.493 1.00 87.81 91 PRO A C 1
ATOM 686 O O . PRO A 1 91 ? 12.654 7.795 -8.537 1.00 87.81 91 PRO A O 1
ATOM 689 N N . LEU A 1 92 ? 12.788 9.434 -10.061 1.00 87.69 92 LEU A N 1
ATOM 690 C CA . LEU A 1 92 ? 11.752 10.276 -9.463 1.00 87.69 92 LEU A CA 1
ATOM 691 C C . LEU A 1 92 ? 10.412 9.544 -9.308 1.00 87.69 92 LEU A C 1
ATOM 693 O O . LEU A 1 92 ? 9.792 9.631 -8.250 1.00 87.69 92 LEU A O 1
ATOM 697 N N . LEU A 1 93 ? 9.989 8.789 -10.322 1.00 87.50 93 LEU A N 1
ATOM 698 C CA . LEU A 1 93 ? 8.713 8.076 -10.314 1.00 87.50 93 LEU A CA 1
ATOM 699 C C . LEU A 1 93 ? 8.696 6.910 -9.295 1.00 87.50 93 LEU A C 1
ATOM 701 O O . LEU A 1 93 ? 7.771 6.860 -8.480 1.00 87.50 93 LEU A O 1
ATOM 705 N N . PRO A 1 94 ? 9.723 6.033 -9.227 1.00 89.56 94 PRO A N 1
ATOM 706 C CA . PRO A 1 94 ? 9.865 5.066 -8.135 1.00 89.56 94 PRO A CA 1
ATOM 707 C C . PRO A 1 94 ? 9.917 5.685 -6.730 1.00 89.56 94 PRO A C 1
ATOM 709 O O . PRO A 1 94 ? 9.283 5.168 -5.811 1.00 89.56 94 PRO A O 1
ATOM 712 N N . ILE A 1 95 ? 10.645 6.792 -6.539 1.00 92.44 95 ILE A N 1
ATOM 713 C CA . ILE A 1 95 ? 10.727 7.466 -5.232 1.00 92.44 95 ILE A CA 1
ATOM 714 C C . ILE A 1 95 ? 9.362 8.035 -4.834 1.00 92.44 95 ILE A C 1
ATOM 716 O O . ILE A 1 95 ? 8.933 7.858 -3.693 1.00 92.44 95 ILE A O 1
ATOM 720 N N . LEU A 1 96 ? 8.650 8.665 -5.772 1.00 91.94 96 LEU A N 1
ATOM 721 C CA . LEU A 1 96 ? 7.298 9.167 -5.539 1.00 91.94 96 LEU A CA 1
ATOM 722 C C . LEU A 1 96 ? 6.348 8.032 -5.137 1.00 91.94 96 LEU A C 1
ATOM 724 O O . LEU A 1 96 ? 5.593 8.180 -4.177 1.00 91.94 96 LEU A O 1
ATOM 728 N N . PHE A 1 97 ? 6.427 6.886 -5.820 1.00 90.94 97 PHE A N 1
ATOM 729 C CA . PHE A 1 97 ? 5.657 5.699 -5.457 1.00 90.94 97 PHE A CA 1
ATOM 730 C C . PHE A 1 97 ? 5.948 5.248 -4.020 1.00 90.94 97 PHE A C 1
ATOM 732 O O . PHE A 1 97 ? 5.010 5.020 -3.260 1.00 90.94 97 PHE A O 1
ATOM 739 N N . ILE A 1 98 ? 7.222 5.168 -3.620 1.00 93.19 98 ILE A N 1
ATOM 740 C CA . ILE A 1 98 ? 7.614 4.771 -2.258 1.00 93.19 98 ILE A CA 1
ATOM 741 C C . ILE A 1 98 ? 7.047 5.746 -1.218 1.00 93.19 98 ILE A C 1
ATOM 743 O O . ILE A 1 98 ? 6.453 5.305 -0.234 1.00 93.19 98 ILE A O 1
ATOM 747 N N . ILE A 1 99 ? 7.182 7.057 -1.438 1.00 94.56 99 ILE A N 1
ATOM 748 C CA . ILE A 1 99 ? 6.684 8.086 -0.511 1.00 94.56 99 ILE A CA 1
ATOM 749 C C . ILE A 1 99 ? 5.165 7.970 -0.340 1.00 94.56 99 ILE A C 1
ATOM 751 O O . ILE A 1 99 ? 4.670 7.934 0.788 1.00 94.56 99 ILE A O 1
ATOM 755 N N . VAL A 1 100 ? 4.425 7.864 -1.447 1.00 93.06 100 VAL A N 1
ATOM 756 C CA . VAL A 1 100 ? 2.962 7.730 -1.413 1.00 93.06 100 VAL A CA 1
ATOM 757 C C . VAL A 1 100 ? 2.547 6.408 -0.767 1.00 93.06 100 VAL A C 1
ATOM 759 O O . VAL A 1 100 ? 1.608 6.399 0.023 1.00 93.06 100 VAL A O 1
ATOM 762 N N . ASN A 1 101 ? 3.251 5.304 -1.032 1.00 92.25 101 ASN A N 1
ATOM 763 C CA . ASN A 1 101 ? 2.947 4.000 -0.441 1.00 92.25 101 ASN A CA 1
ATOM 764 C C . ASN A 1 101 ? 3.161 3.994 1.082 1.00 92.25 101 ASN A C 1
ATOM 766 O O . ASN A 1 101 ? 2.301 3.516 1.822 1.00 92.25 101 ASN A O 1
ATOM 770 N N . ILE A 1 102 ? 4.259 4.590 1.561 1.00 91.50 102 ILE A N 1
ATOM 771 C CA . ILE A 1 102 ? 4.514 4.768 2.999 1.00 91.50 102 ILE A CA 1
ATOM 772 C C . ILE A 1 102 ? 3.413 5.629 3.627 1.00 91.50 102 ILE A C 1
ATOM 774 O O . ILE A 1 102 ? 2.842 5.239 4.647 1.00 91.50 102 ILE A O 1
ATOM 778 N N . GLY A 1 103 ? 3.075 6.763 3.005 1.00 92.50 103 GLY A N 1
ATOM 779 C CA . GLY A 1 103 ? 2.003 7.640 3.477 1.00 92.50 103 GLY A CA 1
ATOM 780 C C . GLY A 1 103 ? 0.649 6.930 3.538 1.00 92.50 103 GLY A C 1
ATOM 781 O O . GLY A 1 103 ? -0.053 7.030 4.542 1.00 92.50 103 GLY A O 1
ATOM 782 N N . PHE A 1 104 ? 0.315 6.152 2.509 1.00 91.75 104 PHE A N 1
ATOM 783 C CA . PHE A 1 104 ? -0.919 5.374 2.438 1.00 91.75 104 PHE A CA 1
ATOM 784 C C . PHE A 1 104 ? -1.002 4.316 3.547 1.00 91.75 104 PHE A C 1
ATOM 786 O O . PHE A 1 104 ? -2.011 4.243 4.247 1.00 91.75 104 PHE A O 1
ATOM 793 N N . ASN A 1 105 ? 0.068 3.547 3.779 1.00 91.69 105 ASN A N 1
ATOM 794 C CA . ASN A 1 105 ? 0.097 2.538 4.844 1.00 91.69 105 ASN A CA 1
ATOM 795 C C . ASN A 1 105 ? -0.032 3.163 6.245 1.00 91.69 105 ASN A C 1
ATOM 797 O O . ASN A 1 105 ? -0.772 2.645 7.084 1.00 91.69 105 ASN A O 1
ATOM 801 N N . ILE A 1 106 ? 0.623 4.304 6.495 1.00 91.62 106 ILE A N 1
ATOM 802 C CA . ILE A 1 106 ? 0.494 5.033 7.767 1.00 91.62 106 ILE A CA 1
ATOM 803 C C . ILE A 1 106 ? -0.926 5.589 7.934 1.00 91.62 106 ILE A C 1
ATOM 805 O O . ILE A 1 106 ? -1.507 5.461 9.013 1.00 91.62 106 ILE A O 1
ATOM 809 N N . ALA A 1 107 ? -1.511 6.164 6.879 1.00 91.88 107 ALA A N 1
ATOM 810 C CA . ALA A 1 107 ? -2.877 6.681 6.908 1.00 91.88 107 ALA A CA 1
ATOM 811 C C . ALA A 1 107 ? -3.899 5.574 7.220 1.00 91.88 107 ALA A C 1
ATOM 813 O O . ALA A 1 107 ? -4.794 5.782 8.041 1.00 91.88 107 ALA A O 1
ATOM 814 N N . LEU A 1 108 ? -3.734 4.380 6.641 1.00 89.44 108 LEU A N 1
ATOM 815 C CA . LEU A 1 108 ? -4.580 3.226 6.956 1.00 89.44 108 LEU A CA 1
ATOM 816 C C . LEU A 1 108 ? -4.405 2.748 8.401 1.00 89.44 108 LEU A C 1
ATOM 818 O O . LEU A 1 108 ? -5.400 2.422 9.043 1.00 89.44 108 LEU A O 1
ATOM 822 N N . LEU A 1 109 ? -3.183 2.736 8.944 1.00 89.31 109 LEU A N 1
ATOM 823 C CA . LEU A 1 109 ? -2.948 2.412 10.359 1.00 89.31 109 LEU A CA 1
ATOM 824 C C . LEU A 1 109 ? -3.563 3.455 11.301 1.00 89.31 109 LEU A C 1
ATOM 826 O O . LEU A 1 109 ? -4.088 3.100 12.356 1.00 89.31 109 LEU A O 1
ATOM 830 N N . HIS A 1 110 ? -3.546 4.731 10.916 1.00 90.06 110 HIS A N 1
ATOM 831 C CA . HIS A 1 110 ? -4.212 5.798 11.662 1.00 90.06 110 HIS A CA 1
ATOM 832 C C . HIS A 1 110 ? -5.726 5.624 11.655 1.00 90.06 110 HIS A C 1
ATOM 834 O O . HIS A 1 110 ? -6.359 5.703 12.708 1.00 90.06 110 HIS A O 1
ATOM 840 N N . LEU A 1 111 ? -6.292 5.299 10.494 1.00 88.06 111 LEU A N 1
ATOM 841 C CA . LEU A 1 111 ? -7.708 4.989 10.362 1.00 88.06 111 LEU A CA 1
ATOM 842 C C . LEU A 1 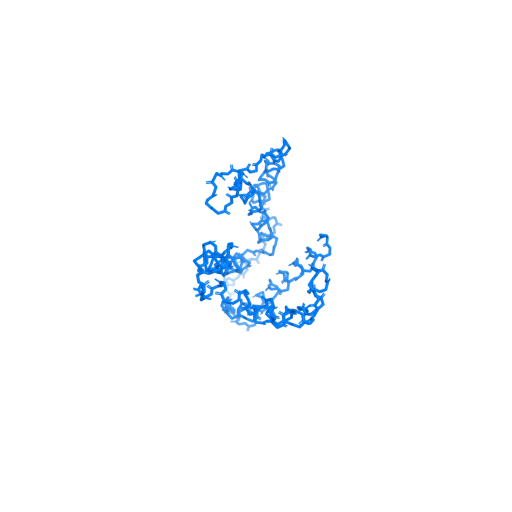111 ? -8.098 3.735 11.165 1.00 88.06 111 LEU A C 1
ATOM 844 O O . LEU A 1 111 ? -9.127 3.736 11.834 1.00 88.06 111 LEU A O 1
ATOM 848 N N . LEU A 1 112 ? -7.256 2.696 11.170 1.00 88.62 112 LEU A N 1
ATOM 849 C CA . LEU A 1 112 ? -7.456 1.494 11.989 1.00 88.62 112 LEU A CA 1
ATOM 850 C C . LEU A 1 112 ? -7.468 1.800 13.483 1.00 88.62 112 LEU A C 1
ATOM 852 O O . LEU A 1 112 ? -8.270 1.231 14.213 1.00 88.62 112 LEU A O 1
ATOM 856 N N . LYS A 1 113 ? -6.590 2.696 13.939 1.00 85.00 113 LYS A N 1
ATOM 857 C CA . LYS A 1 113 ? -6.485 3.049 15.356 1.00 85.00 113 LYS A CA 1
ATOM 858 C C . LYS A 1 113 ? -7.703 3.816 15.874 1.00 85.00 113 LYS A C 1
ATOM 860 O O . LYS A 1 113 ? -8.059 3.644 17.035 1.00 85.00 113 LYS A O 1
ATOM 865 N N . ILE A 1 114 ? -8.296 4.686 15.055 1.00 85.38 114 ILE A N 1
ATOM 866 C CA . ILE A 1 114 ? -9.443 5.519 15.458 1.00 85.38 114 ILE A CA 1
ATOM 867 C C . ILE A 1 114 ? -10.798 4.866 15.157 1.00 85.38 114 ILE A C 1
ATOM 869 O O . ILE A 1 114 ? -11.797 5.217 15.779 1.00 85.38 114 ILE A O 1
ATOM 873 N N . SER A 1 115 ? -10.850 3.948 14.193 1.00 86.62 115 SER A N 1
ATOM 874 C CA . SER A 1 115 ? -12.091 3.336 13.720 1.00 86.62 115 SER A CA 1
ATOM 875 C C . SER A 1 115 ? -12.060 1.817 13.885 1.00 86.62 115 SER A C 1
ATOM 877 O O . SER A 1 115 ? -12.132 1.331 15.009 1.00 86.62 115 SER A O 1
ATOM 879 N N . SER A 1 116 ? -12.015 1.068 12.779 1.00 85.75 116 SER A N 1
ATOM 880 C CA . SER A 1 116 ? -12.053 -0.393 12.780 1.00 85.75 116 SER A CA 1
ATOM 881 C C . SER A 1 116 ? -11.392 -0.983 11.537 1.00 85.75 116 SER A C 1
ATOM 883 O O . SER A 1 116 ? -11.195 -0.282 10.531 1.00 85.75 116 SER A O 1
ATOM 885 N N . ALA A 1 117 ? -11.113 -2.290 11.567 1.00 86.06 117 ALA A N 1
ATOM 886 C CA . ALA A 1 117 ? -10.632 -3.027 10.394 1.00 86.06 117 ALA A CA 1
ATOM 887 C C . ALA A 1 117 ? -11.560 -2.878 9.185 1.00 86.06 117 ALA A C 1
ATOM 889 O O . ALA A 1 117 ? -11.095 -2.685 8.062 1.00 86.06 117 ALA A O 1
ATOM 890 N N . VAL A 1 118 ? -12.874 -2.889 9.416 1.00 85.50 118 VAL A N 1
ATOM 891 C CA . VAL A 1 118 ? -13.878 -2.793 8.350 1.00 85.50 118 VAL A CA 1
ATOM 892 C C . VAL A 1 118 ? -13.836 -1.425 7.673 1.00 85.50 118 VAL A C 1
ATOM 894 O O . VAL A 1 118 ? -13.772 -1.358 6.447 1.00 85.50 118 VAL A O 1
ATOM 897 N N . VAL A 1 119 ? -13.797 -0.336 8.448 1.00 85.56 119 VAL A N 1
ATOM 898 C CA . VAL A 1 119 ? -13.718 1.033 7.904 1.00 85.56 119 VAL A CA 1
ATOM 899 C C . VAL A 1 119 ? -12.431 1.225 7.096 1.00 85.56 119 VAL A C 1
ATOM 901 O O . VAL A 1 119 ? -12.461 1.814 6.016 1.00 85.56 119 VAL A O 1
ATOM 904 N N . SER A 1 120 ? -11.309 0.676 7.566 1.00 87.25 120 SER A N 1
ATOM 905 C CA . SER A 1 120 ? -10.031 0.753 6.849 1.00 87.25 120 SER A CA 1
ATOM 906 C C . SER A 1 120 ? -10.021 -0.062 5.546 1.00 87.25 120 SER A C 1
ATOM 908 O O . SER A 1 120 ? -9.580 0.426 4.497 1.00 87.25 120 SER A O 1
ATOM 910 N N . CYS A 1 121 ? -10.594 -1.270 5.549 1.00 86.56 121 CYS A N 1
ATOM 911 C CA . CYS A 1 121 ? -10.789 -2.061 4.329 1.00 86.56 121 CYS A CA 1
ATOM 912 C C . CYS A 1 121 ? -11.710 -1.352 3.326 1.00 86.56 121 CYS A C 1
ATOM 914 O O . CYS A 1 121 ? -11.445 -1.348 2.124 1.00 86.56 121 CYS A O 1
ATOM 916 N N . LEU A 1 122 ? -12.769 -0.707 3.804 1.00 86.62 122 LEU A N 1
ATOM 917 C CA . LEU A 1 122 ? -13.684 0.054 2.963 1.00 86.62 122 LEU A CA 1
ATOM 918 C C . LEU A 1 122 ? -13.013 1.293 2.344 1.00 86.62 122 LEU A C 1
ATOM 920 O O . LEU A 1 122 ? -13.131 1.520 1.137 1.00 86.62 122 LEU A O 1
ATOM 924 N N . ALA A 1 123 ? -12.241 2.048 3.129 1.00 87.94 123 ALA A N 1
ATOM 925 C CA . ALA A 1 123 ? -11.483 3.201 2.642 1.00 87.94 123 ALA A CA 1
ATOM 926 C C . ALA A 1 123 ? -10.412 2.807 1.607 1.00 87.94 123 ALA A C 1
ATOM 928 O O . ALA A 1 123 ? -10.276 3.455 0.567 1.00 87.94 123 ALA A O 1
ATOM 929 N N . SER A 1 124 ? -9.682 1.712 1.841 1.00 87.88 124 SER A N 1
ATOM 930 C CA . SER A 1 124 ? -8.714 1.196 0.860 1.00 87.88 124 SER A CA 1
ATOM 931 C C . SER A 1 124 ? -9.397 0.686 -0.415 1.00 87.88 124 SER A C 1
ATOM 933 O O . SER A 1 124 ? -8.903 0.929 -1.515 1.00 87.88 124 SER A O 1
ATOM 935 N N . THR A 1 125 ? -10.582 0.080 -0.302 1.00 87.44 125 THR A N 1
ATOM 936 C CA . THR A 1 125 ? -11.384 -0.360 -1.455 1.00 87.44 125 THR A CA 1
ATOM 937 C C . THR A 1 125 ? -11.826 0.819 -2.328 1.00 87.44 125 THR A C 1
ATOM 939 O O . THR A 1 125 ? -11.800 0.714 -3.553 1.00 87.44 125 THR A O 1
ATOM 942 N N . PHE A 1 126 ? -12.147 1.970 -1.730 1.00 86.06 126 PHE A N 1
ATOM 943 C CA . PHE A 1 126 ? -12.487 3.190 -2.470 1.00 86.06 126 PH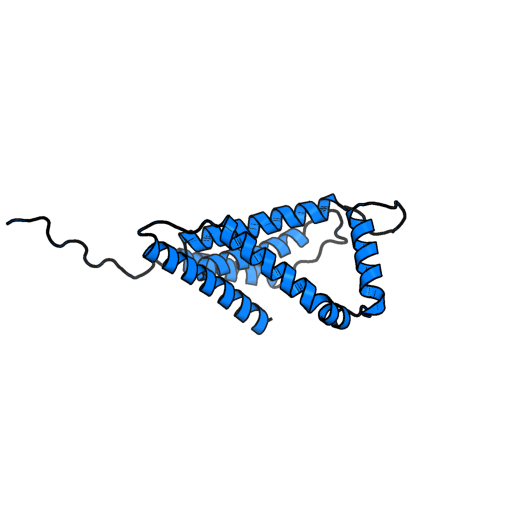E A CA 1
ATOM 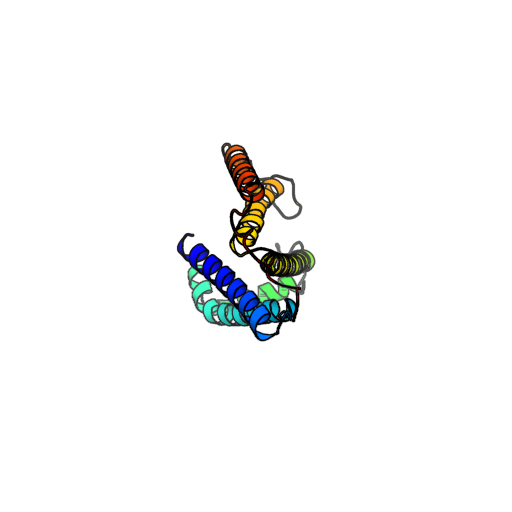944 C C . PHE A 1 126 ? -11.313 3.764 -3.286 1.00 86.06 126 PHE A C 1
ATOM 946 O O . PHE A 1 126 ? -11.526 4.469 -4.271 1.00 86.06 126 PHE A O 1
ATOM 953 N N . SER A 1 127 ? -10.068 3.404 -2.959 1.00 88.50 127 SER A N 1
ATOM 954 C CA . SER A 1 127 ? -8.898 3.824 -3.746 1.00 88.50 127 SER A CA 1
ATOM 955 C C . SER A 1 127 ? -8.878 3.189 -5.143 1.00 88.50 127 SER A C 1
ATOM 957 O O . SER A 1 127 ? -8.397 3.805 -6.090 1.00 88.50 127 SER A O 1
ATOM 959 N N . VAL A 1 128 ? -9.459 1.993 -5.302 1.00 87.88 128 VAL A N 1
ATOM 960 C CA . VAL A 1 128 ? -9.511 1.265 -6.583 1.00 87.88 128 VAL A CA 1
ATOM 961 C C . VAL A 1 128 ? -10.262 2.044 -7.672 1.00 87.88 128 VAL A C 1
ATOM 963 O O . VAL A 1 128 ? -9.680 2.268 -8.738 1.00 87.88 128 VAL A O 1
ATOM 966 N N . PRO A 1 129 ? -11.519 2.491 -7.467 1.00 87.75 129 PRO A N 1
ATOM 967 C CA . PRO A 1 129 ? -12.218 3.256 -8.487 1.00 87.75 129 PRO A CA 1
ATOM 968 C C . PRO A 1 129 ? -11.563 4.613 -8.772 1.00 87.75 129 PRO A C 1
ATOM 970 O O . PRO A 1 129 ? -11.569 5.047 -9.923 1.00 87.75 129 PRO A O 1
ATOM 973 N N . ILE A 1 130 ? -10.942 5.250 -7.770 1.00 88.50 130 ILE A N 1
ATOM 974 C CA . ILE A 1 130 ? -10.162 6.480 -7.981 1.00 88.50 130 ILE A CA 1
ATOM 975 C C . ILE A 1 130 ? -9.005 6.209 -8.946 1.00 88.50 130 ILE A C 1
ATOM 977 O O . ILE A 1 130 ? -8.846 6.939 -9.923 1.00 88.50 130 ILE A O 1
ATOM 981 N N . SER A 1 131 ? -8.219 5.153 -8.716 1.00 88.62 131 SER A N 1
ATOM 982 C CA . SER A 1 131 ? -7.098 4.803 -9.595 1.00 88.62 131 SER A CA 1
ATOM 983 C C . SER A 1 131 ? -7.552 4.525 -11.027 1.00 88.62 131 SER A C 1
ATOM 985 O O . SER A 1 131 ? -6.922 5.001 -11.967 1.00 88.62 131 SER A O 1
ATOM 987 N N . ILE A 1 132 ? -8.666 3.809 -11.207 1.00 87.00 132 ILE A N 1
ATOM 988 C CA . ILE A 1 132 ? -9.213 3.517 -12.540 1.00 87.00 132 ILE A CA 1
ATOM 989 C C . ILE A 1 132 ? -9.641 4.802 -13.253 1.00 87.00 132 ILE A C 1
ATOM 991 O O . ILE A 1 132 ? -9.343 4.966 -14.433 1.00 87.00 132 ILE A O 1
ATOM 995 N N . TYR A 1 133 ? -10.282 5.735 -12.545 1.00 86.75 133 TYR A N 1
ATOM 996 C CA . TYR A 1 133 ? -10.618 7.039 -13.111 1.00 86.75 133 TYR A CA 1
ATOM 997 C C . TYR A 1 133 ? -9.357 7.823 -13.505 1.00 86.75 133 TYR A C 1
ATOM 999 O O . TYR A 1 133 ? -9.267 8.338 -14.617 1.00 86.75 133 TYR A O 1
ATOM 1007 N N . VAL A 1 134 ? -8.343 7.853 -12.637 1.00 88.25 134 VAL A N 1
ATOM 1008 C CA . VAL A 1 134 ? -7.067 8.533 -12.904 1.00 88.25 134 VAL A CA 1
ATOM 1009 C C . VAL A 1 134 ? -6.353 7.947 -14.129 1.00 88.25 134 VAL A C 1
ATOM 1011 O O . VAL A 1 134 ? -5.842 8.713 -14.939 1.00 88.25 134 VAL A O 1
ATOM 1014 N N . PHE A 1 135 ? -6.395 6.628 -14.350 1.00 86.75 135 PHE A N 1
ATOM 1015 C CA . PHE A 1 135 ? -5.815 5.988 -15.544 1.00 86.75 135 PHE A CA 1
ATOM 1016 C C . PHE A 1 135 ? -6.514 6.322 -16.869 1.00 86.75 135 PHE A C 1
ATOM 1018 O O . PHE A 1 135 ? -6.007 5.976 -17.938 1.00 86.75 135 PHE A O 1
ATOM 1025 N N . THR A 1 136 ? -7.665 6.988 -16.821 1.00 85.69 136 THR A N 1
ATOM 1026 C CA . THR A 1 136 ? -8.371 7.447 -18.027 1.00 85.69 136 THR A CA 1
ATOM 1027 C C . THR A 1 136 ? -7.948 8.855 -18.441 1.00 85.69 136 THR A C 1
ATOM 1029 O O . THR A 1 136 ? -8.252 9.298 -19.548 1.00 85.69 136 THR A O 1
ATOM 1032 N N . LEU A 1 137 ? -7.195 9.546 -17.580 1.00 84.50 137 LEU A N 1
ATOM 1033 C CA . LEU A 1 137 ? -6.551 10.813 -17.897 1.00 84.50 137 LEU A CA 1
ATOM 1034 C C . LEU A 1 137 ? -5.260 10.571 -18.701 1.00 84.50 137 LEU A C 1
ATOM 1036 O O . LEU A 1 137 ? -4.605 9.541 -18.521 1.00 84.50 137 LEU A O 1
ATOM 1040 N N . PRO A 1 138 ? -4.852 11.521 -19.562 1.00 81.44 138 PRO A N 1
ATOM 1041 C CA . PRO A 1 138 ? -3.582 11.447 -20.280 1.00 81.44 138 PRO A CA 1
ATOM 1042 C C . PRO A 1 138 ? -2.418 11.700 -19.310 1.00 81.44 138 PRO A C 1
ATOM 1044 O O . PRO A 1 138 ? -1.968 12.831 -19.126 1.00 81.44 138 PRO A O 1
ATOM 1047 N N . LEU A 1 139 ? -1.964 10.643 -18.640 1.00 80.75 139 LEU A N 1
ATOM 1048 C CA . LEU A 1 139 ? -0.874 10.704 -17.672 1.00 80.75 139 LEU A CA 1
ATOM 1049 C C . LEU A 1 139 ? 0.491 10.618 -18.370 1.00 80.75 139 LEU A C 1
ATOM 1051 O O . LEU A 1 139 ? 0.660 9.820 -19.291 1.00 80.75 139 LEU A O 1
ATOM 1055 N N . PRO A 1 140 ? 1.497 11.383 -17.910 1.00 75.62 140 PRO A N 1
ATOM 1056 C CA . PRO A 1 140 ? 2.857 11.252 -18.417 1.00 75.62 140 PRO A CA 1
ATOM 1057 C C . PRO A 1 140 ? 3.401 9.847 -18.118 1.00 75.62 140 PRO A C 1
ATOM 1059 O O . PRO A 1 140 ? 3.072 9.262 -17.086 1.00 75.62 140 PRO A O 1
ATOM 1062 N N . TYR A 1 141 ? 4.246 9.316 -19.006 1.00 74.25 141 TYR A N 1
ATOM 1063 C CA . TYR A 1 141 ? 4.845 7.966 -18.936 1.00 74.25 141 TYR A CA 1
ATOM 1064 C C . TYR A 1 141 ? 3.875 6.785 -19.096 1.00 74.25 141 TYR A C 1
ATOM 1066 O O . TYR A 1 141 ? 4.319 5.649 -19.258 1.00 74.25 141 TYR A O 1
ATOM 1074 N N . LEU A 1 142 ? 2.567 7.033 -19.102 1.00 72.38 142 LEU A N 1
ATOM 1075 C CA . LEU A 1 142 ? 1.561 6.068 -19.523 1.00 72.38 142 LEU A CA 1
ATOM 1076 C C . LEU A 1 142 ? 1.248 6.320 -21.002 1.00 72.38 142 LEU A C 1
ATOM 1078 O O . LEU A 1 142 ? 1.254 7.457 -21.465 1.00 72.38 142 LEU A O 1
ATOM 1082 N N . GLY A 1 143 ? 1.061 5.240 -21.762 1.00 72.38 143 GLY A N 1
ATOM 1083 C CA . GLY A 1 143 ? 0.733 5.311 -23.185 1.00 72.38 143 GLY A CA 1
ATOM 1084 C C . GLY A 1 143 ? -0.676 5.861 -23.433 1.00 72.38 143 GLY A C 1
ATOM 1085 O O . GLY A 1 143 ? -1.180 6.717 -22.713 1.00 72.38 143 GLY A O 1
ATOM 1086 N N . VAL A 1 144 ? -1.343 5.360 -24.471 1.00 75.94 144 VAL A N 1
ATOM 1087 C CA . VAL A 1 144 ? -2.721 5.767 -24.785 1.00 75.94 144 VAL A CA 1
ATOM 1088 C C . VAL A 1 144 ? -3.647 5.591 -23.574 1.00 75.94 144 VAL A C 1
ATOM 1090 O O . VAL A 1 144 ? -3.615 4.556 -22.904 1.00 75.94 144 VAL A O 1
ATOM 1093 N N . ALA A 1 145 ? -4.458 6.615 -23.288 1.00 76.06 145 ALA A N 1
ATOM 1094 C CA . ALA A 1 145 ? -5.413 6.585 -22.185 1.00 76.06 145 ALA A CA 1
ATOM 1095 C C . ALA A 1 145 ? -6.341 5.370 -22.322 1.00 76.06 145 ALA A C 1
ATOM 1097 O O . ALA A 1 145 ? -6.843 5.074 -23.411 1.00 76.06 145 ALA A O 1
ATOM 1098 N N . SER A 1 146 ? -6.563 4.656 -21.218 1.00 77.56 146 SER A N 1
ATOM 1099 C CA . SER A 1 146 ? -7.457 3.498 -21.234 1.00 77.56 146 SER A CA 1
ATOM 1100 C C . SER A 1 146 ? -8.910 3.949 -21.339 1.00 77.56 146 SER A C 1
ATOM 1102 O O . SER A 1 146 ? -9.355 4.839 -20.614 1.00 77.56 146 SER A O 1
ATOM 1104 N N . SER A 1 147 ? -9.672 3.305 -22.223 1.00 79.25 147 SER A N 1
ATOM 1105 C CA . SER A 1 147 ? -11.114 3.522 -22.322 1.00 79.25 147 SER A CA 1
ATOM 1106 C C . SER A 1 147 ? -11.818 2.996 -21.072 1.00 79.25 147 SER A C 1
ATOM 1108 O O . SER A 1 147 ? -11.577 1.861 -20.653 1.00 79.25 147 SER A O 1
ATOM 1110 N N . LEU A 1 148 ? -12.727 3.794 -20.510 1.00 80.12 148 LEU A N 1
ATOM 1111 C CA . LEU A 1 148 ? -13.551 3.385 -19.375 1.00 80.12 148 LEU A CA 1
ATOM 1112 C C . LEU A 1 148 ? -14.431 2.177 -19.762 1.00 80.12 148 LEU A C 1
ATOM 1114 O O . LEU A 1 148 ? -15.162 2.262 -20.752 1.00 80.12 148 LEU A O 1
ATOM 1118 N N . PRO A 1 149 ? -14.436 1.074 -18.990 1.00 81.06 149 PRO A N 1
ATOM 1119 C CA . PRO A 1 149 ? -15.388 -0.010 -19.209 1.00 81.06 149 PRO A CA 1
ATOM 1120 C C . PRO A 1 149 ? -16.828 0.487 -19.031 1.00 81.06 149 PRO A C 1
ATOM 1122 O O . PRO A 1 149 ? -17.135 1.188 -18.065 1.00 81.06 149 PRO A O 1
ATOM 1125 N N . THR A 1 150 ? -17.739 0.075 -19.913 1.00 78.06 150 THR A N 1
ATOM 1126 C CA . THR A 1 150 ? -19.127 0.576 -19.984 1.00 78.06 150 THR A CA 1
ATOM 1127 C C . T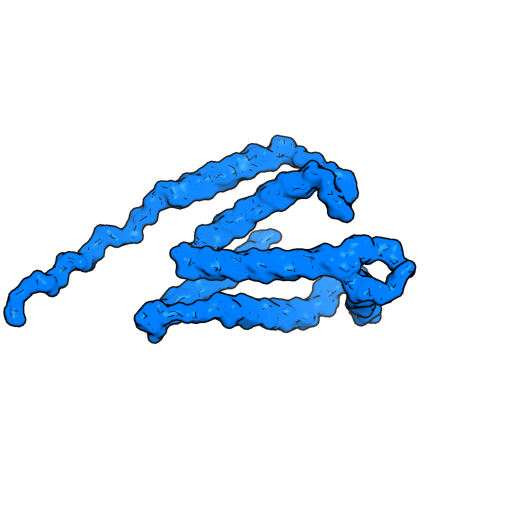HR A 1 150 ? -19.944 0.360 -18.701 1.00 78.06 150 THR A C 1
ATOM 1129 O O . THR A 1 150 ? -20.892 1.095 -18.452 1.00 78.06 150 THR A O 1
ATOM 1132 N N . GLY A 1 151 ? -19.567 -0.609 -17.857 1.00 81.62 151 GLY A N 1
ATOM 1133 C CA . GLY A 1 151 ? -20.202 -0.878 -16.557 1.00 81.62 151 GLY A CA 1
ATOM 1134 C C . GLY A 1 151 ? -19.457 -0.325 -15.335 1.00 81.62 151 GLY A C 1
ATOM 1135 O O . GLY A 1 151 ? -19.949 -0.450 -14.213 1.00 81.62 151 GLY A O 1
ATOM 1136 N N . PHE A 1 152 ? -18.277 0.277 -15.514 1.00 85.44 152 PHE A N 1
ATOM 1137 C CA . PHE A 1 152 ? -17.428 0.692 -14.393 1.00 85.44 152 PHE A CA 1
ATOM 1138 C C . PHE A 1 152 ? -18.076 1.798 -13.550 1.00 85.44 152 PHE A C 1
ATOM 1140 O O . PHE A 1 152 ? -18.081 1.712 -12.325 1.00 85.44 152 PHE A O 1
ATOM 1147 N N . VAL A 1 153 ? -18.683 2.796 -14.200 1.00 85.06 153 VAL A N 1
ATOM 1148 C CA . VAL A 1 153 ? -19.354 3.910 -13.509 1.00 85.06 153 VAL A CA 1
ATOM 1149 C C . VAL A 1 153 ? -20.505 3.403 -12.640 1.00 85.06 153 VAL A C 1
ATOM 1151 O O . VAL A 1 153 ? -20.626 3.809 -11.489 1.00 85.06 153 VAL A O 1
ATOM 1154 N N . ALA A 1 154 ? -21.307 2.466 -13.151 1.00 87.38 154 ALA A N 1
ATOM 1155 C CA . ALA A 1 154 ? -22.394 1.861 -12.385 1.00 87.38 154 ALA A CA 1
ATOM 1156 C C . ALA A 1 154 ? -21.863 1.115 -11.149 1.00 87.38 154 ALA A C 1
ATOM 1158 O O . ALA A 1 154 ? -22.373 1.310 -10.047 1.00 87.38 154 ALA A O 1
ATOM 1159 N N . GLY A 1 155 ? -20.794 0.325 -11.306 1.00 87.12 155 GLY A N 1
ATOM 1160 C CA . GLY A 1 155 ? -20.137 -0.352 -10.184 1.00 87.12 155 GLY A CA 1
ATOM 1161 C C . GLY A 1 155 ? -19.567 0.619 -9.145 1.00 87.12 155 GLY A C 1
ATOM 1162 O O . GLY A 1 155 ? -19.751 0.413 -7.946 1.00 87.12 155 GLY A O 1
ATOM 1163 N N . ALA A 1 156 ? -18.935 1.709 -9.588 1.00 86.44 156 ALA A N 1
ATOM 1164 C CA . ALA A 1 156 ? -18.410 2.747 -8.705 1.00 86.44 156 ALA A CA 1
ATOM 1165 C C . ALA A 1 156 ? -19.527 3.463 -7.925 1.00 86.44 156 ALA A C 1
ATOM 1167 O O . ALA A 1 156 ? -19.384 3.674 -6.723 1.00 86.44 156 ALA A O 1
ATOM 1168 N N . ILE A 1 157 ? -20.657 3.775 -8.572 1.00 87.31 157 ILE A N 1
ATOM 1169 C CA . ILE A 1 157 ? -21.829 4.373 -7.914 1.00 87.31 157 ILE A CA 1
ATOM 1170 C C . ILE A 1 157 ? -22.386 3.432 -6.842 1.00 87.31 157 ILE A C 1
ATOM 1172 O O . ILE A 1 157 ? -22.615 3.868 -5.716 1.00 87.31 157 ILE A O 1
ATOM 1176 N N . VAL A 1 158 ? -22.564 2.144 -7.159 1.00 90.56 158 VAL A N 1
ATOM 1177 C CA . VAL A 1 158 ? -23.048 1.140 -6.193 1.00 90.56 158 VAL A CA 1
ATOM 1178 C C . VAL A 1 158 ? -22.107 1.033 -4.992 1.00 90.56 158 VAL A C 1
ATOM 1180 O O . VAL A 1 158 ? -22.566 0.997 -3.851 1.00 90.56 158 VAL A O 1
ATOM 1183 N N . LEU A 1 159 ? -20.794 1.036 -5.231 1.00 86.56 159 LEU A N 1
ATOM 1184 C CA . LEU A 1 159 ? -19.776 0.976 -4.183 1.00 86.56 159 LEU A CA 1
ATOM 1185 C C . LEU A 1 159 ? -19.804 2.213 -3.277 1.00 86.56 159 LEU A C 1
ATOM 1187 O O . LEU A 1 159 ? -19.814 2.070 -2.056 1.00 86.56 159 LEU A O 1
ATOM 1191 N N . VAL A 1 160 ? -19.862 3.418 -3.854 1.00 85.38 160 VAL A N 1
ATOM 1192 C CA . VAL A 1 160 ? -19.959 4.674 -3.089 1.00 85.38 160 VAL A CA 1
ATOM 1193 C C . VAL A 1 160 ? -21.258 4.727 -2.294 1.00 85.38 160 VAL A C 1
ATOM 1195 O O . VAL A 1 160 ? -21.244 5.098 -1.124 1.00 85.38 160 VAL A O 1
ATOM 1198 N N . PHE A 1 161 ? -22.374 4.314 -2.894 1.00 87.94 161 PHE A N 1
ATOM 1199 C CA . PHE A 1 161 ? -23.661 4.279 -2.212 1.00 87.94 161 PHE A CA 1
ATOM 1200 C C . PHE A 1 161 ? -23.656 3.296 -1.034 1.00 87.94 161 PHE A C 1
ATOM 1202 O O . PHE A 1 161 ? -24.056 3.664 0.068 1.00 87.94 161 PHE A O 1
ATOM 1209 N N . GLY A 1 162 ? -23.132 2.080 -1.223 1.00 86.88 162 GLY A N 1
ATOM 1210 C CA . GLY A 1 162 ? -22.971 1.110 -0.136 1.00 86.88 162 GLY A CA 1
ATOM 1211 C C . GLY A 1 162 ? -22.073 1.629 0.992 1.00 86.88 162 GLY A C 1
ATOM 1212 O O . GLY A 1 162 ? -22.379 1.428 2.167 1.00 86.88 162 GLY A O 1
ATOM 1213 N N . LEU A 1 163 ? -21.010 2.360 0.644 1.00 82.75 163 LEU A N 1
ATOM 1214 C CA . LEU A 1 163 ? -20.106 2.983 1.608 1.00 82.75 163 LEU A CA 1
ATOM 1215 C C . LEU A 1 163 ? -20.791 4.096 2.418 1.00 82.75 163 LEU A C 1
ATOM 1217 O O . LEU A 1 163 ? -20.617 4.166 3.634 1.00 82.75 163 LEU A O 1
ATOM 1221 N N . LEU A 1 164 ? -21.596 4.934 1.759 1.00 83.31 164 LEU A N 1
ATOM 1222 C CA . LEU A 1 164 ? -22.383 5.985 2.411 1.00 83.31 164 LEU A CA 1
ATOM 1223 C C . LEU A 1 164 ? -23.426 5.398 3.362 1.00 83.31 164 LEU A C 1
ATOM 1225 O O . LEU A 1 164 ? -23.532 5.853 4.498 1.00 83.31 164 LEU A O 1
ATOM 1229 N N . VAL A 1 165 ? -24.147 4.356 2.937 1.00 87.31 165 VAL A N 1
ATOM 1230 C CA . VAL A 1 165 ? -25.109 3.650 3.798 1.00 87.31 165 VAL A CA 1
ATOM 1231 C C . VAL A 1 165 ? -24.408 3.065 5.024 1.00 87.31 165 VAL A C 1
ATOM 1233 O O . VAL A 1 165 ? -24.902 3.222 6.139 1.00 87.31 165 VAL A O 1
ATOM 1236 N N . TYR A 1 166 ? -23.241 2.441 4.847 1.00 82.88 166 TYR A N 1
ATOM 1237 C CA . TYR A 1 166 ? -22.460 1.913 5.965 1.00 82.88 166 TYR A CA 1
ATOM 1238 C C . TYR A 1 166 ? -22.031 3.016 6.944 1.00 82.88 166 TYR A C 1
ATOM 1240 O O . TYR A 1 166 ? -22.196 2.856 8.149 1.00 82.88 166 TYR A O 1
ATOM 1248 N N . ALA A 1 167 ? -21.539 4.150 6.437 1.00 76.50 167 ALA A N 1
ATOM 1249 C CA . ALA A 1 167 ? -21.101 5.273 7.266 1.00 76.50 167 ALA A CA 1
ATOM 1250 C C . ALA A 1 167 ? -22.257 5.992 7.986 1.00 76.50 167 ALA A C 1
ATOM 1252 O O . ALA A 1 167 ? -22.060 6.538 9.070 1.00 76.50 167 ALA A O 1
ATOM 1253 N N . TRP A 1 168 ? -23.450 6.020 7.387 1.00 79.94 168 TRP A N 1
ATOM 1254 C CA . TRP A 1 168 ? -24.640 6.651 7.966 1.00 79.94 168 TRP A CA 1
ATOM 1255 C C . TRP A 1 168 ? -25.434 5.745 8.893 1.00 79.94 168 TRP A C 1
ATOM 1257 O O . TRP A 1 168 ? -26.256 6.248 9.656 1.00 79.94 168 TRP A O 1
ATOM 1267 N N . THR A 1 169 ? -25.221 4.431 8.841 1.00 79.06 169 THR A N 1
ATOM 1268 C CA . THR A 1 169 ? -25.898 3.515 9.755 1.00 79.06 169 THR A CA 1
ATOM 1269 C C . THR A 1 169 ? -25.344 3.756 11.161 1.00 79.06 169 THR A C 1
ATOM 1271 O O . THR A 1 169 ? -24.164 3.482 11.392 1.00 79.06 169 THR A O 1
ATOM 1274 N N . PRO A 1 170 ? -26.145 4.280 12.111 1.00 57.62 170 PRO A N 1
ATOM 1275 C CA . PRO A 1 170 ? -25.674 4.469 13.474 1.00 57.62 170 PRO A CA 1
ATOM 1276 C C . PRO A 1 170 ? -25.231 3.116 14.028 1.00 57.62 170 PRO A C 1
ATOM 1278 O O . PRO A 1 170 ? -25.926 2.110 13.859 1.00 57.62 170 PRO A O 1
ATOM 1281 N N . SER A 1 171 ? -24.067 3.074 14.680 1.00 57.25 171 SER A N 1
ATOM 1282 C CA . SER A 1 171 ? -23.630 1.879 15.394 1.00 57.25 171 SER A CA 1
ATOM 1283 C C . SER A 1 171 ? -24.620 1.623 16.532 1.00 57.25 171 SER A C 1
ATOM 1285 O O . SER A 1 171 ? -24.525 2.219 17.606 1.00 57.25 171 SER A O 1
ATOM 1287 N N . ASN A 1 172 ? -25.618 0.778 16.300 1.00 49.97 172 ASN A N 1
ATOM 1288 C CA . ASN A 1 172 ? -26.525 0.350 17.352 1.00 49.97 172 ASN A CA 1
ATOM 1289 C C . ASN A 1 172 ? -25.743 -0.524 18.352 1.00 49.97 172 ASN A C 1
ATOM 1291 O O . ASN A 1 172 ? -25.567 -1.720 18.131 1.00 49.97 172 ASN A O 1
ATOM 1295 N N . GLY A 1 173 ? -25.277 0.103 19.441 1.00 43.09 173 GLY A N 1
ATOM 1296 C CA . GLY A 1 173 ? -24.703 -0.508 20.652 1.00 43.09 173 GLY A CA 1
ATOM 1297 C C . GLY A 1 173 ? -23.441 0.237 21.119 1.00 43.09 173 GLY A C 1
ATOM 1298 O O . GLY A 1 173 ? -22.431 0.182 20.437 1.00 43.09 173 GLY A O 1
ATOM 1299 N N . CYS A 1 174 ? -23.384 0.961 22.243 1.00 35.00 174 CYS A N 1
ATOM 1300 C CA . CYS A 1 174 ? -24.080 0.789 23.516 1.00 35.00 174 CYS A CA 1
ATOM 1301 C C . CYS A 1 174 ? -24.339 2.148 24.199 1.00 35.00 174 CYS A C 1
ATOM 1303 O O . CYS A 1 174 ? -23.420 2.780 24.716 1.00 35.00 174 CYS A O 1
ATOM 1305 N N . SER A 1 175 ? -25.606 2.553 24.264 1.00 39.56 175 SER A N 1
ATOM 1306 C CA . SER A 1 175 ? -26.114 3.383 25.356 1.00 39.56 175 SER A CA 1
ATOM 1307 C C . SER A 1 175 ? -26.654 2.427 26.412 1.00 39.56 175 SER A C 1
ATOM 1309 O O . SER A 1 175 ? -27.801 2.005 26.315 1.00 39.56 175 SER A O 1
ATOM 1311 N N . SER A 1 176 ? -25.835 2.035 27.389 1.00 37.88 176 SER A N 1
ATOM 1312 C CA . SER A 1 176 ? -26.354 1.461 28.630 1.00 37.88 176 SER A CA 1
ATOM 1313 C C . SER A 1 176 ? -25.342 1.591 29.769 1.00 37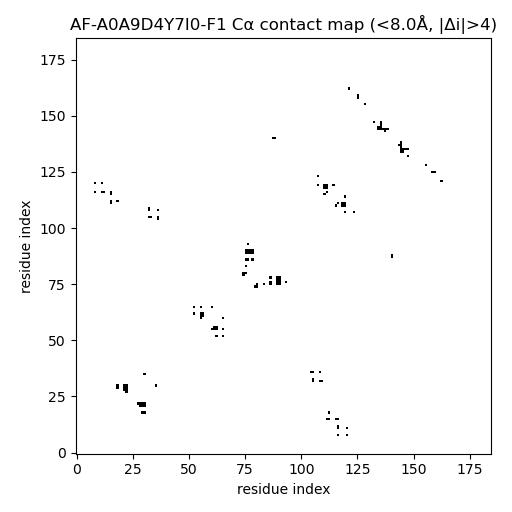.88 176 SER A C 1
ATOM 1315 O O . SER A 1 176 ? -24.318 0.914 29.805 1.00 37.88 176 SER A O 1
ATOM 1317 N N . SER A 1 177 ? -25.712 2.437 30.736 1.00 37.28 177 SER A N 1
ATOM 1318 C CA . SER A 1 177 ? -25.324 2.387 32.155 1.00 37.28 177 SER A CA 1
ATOM 1319 C C . SER A 1 177 ? -23.849 2.619 32.530 1.00 37.28 177 SER A C 1
ATOM 1321 O O . SER A 1 177 ? -23.149 1.711 32.961 1.00 37.28 177 SER A O 1
ATOM 1323 N N . ALA A 1 178 ? -23.449 3.894 32.540 1.00 33.38 178 ALA A N 1
ATOM 1324 C CA . ALA A 1 178 ? -22.543 4.445 33.557 1.00 33.38 178 ALA A CA 1
ATOM 1325 C C . ALA A 1 178 ? -23.202 5.670 34.224 1.00 33.38 178 ALA A C 1
ATOM 1327 O O . ALA A 1 178 ? -22.661 6.767 34.275 1.00 33.38 178 ALA A O 1
ATOM 1328 N N . SER A 1 179 ? -24.429 5.477 34.704 1.00 34.19 179 SER A N 1
ATOM 1329 C CA . SER A 1 179 ? -25.023 6.301 35.755 1.00 34.19 179 SER A CA 1
ATOM 1330 C C . SER A 1 179 ? -25.374 5.355 36.890 1.00 34.19 179 SER A C 1
ATOM 1332 O O . SER A 1 179 ? -26.475 4.820 36.937 1.00 34.19 179 SER A O 1
ATOM 1334 N N . PHE A 1 180 ? -24.402 5.086 37.759 1.00 34.41 180 PHE A N 1
ATOM 1335 C CA . PHE A 1 180 ? -24.685 4.601 39.103 1.00 34.41 180 PHE A CA 1
ATOM 1336 C C . PHE A 1 180 ? -23.639 5.153 40.076 1.00 34.41 180 PHE A C 1
ATOM 1338 O O . PHE A 1 180 ? -22.477 4.759 40.057 1.00 34.41 180 PHE A O 1
ATOM 1345 N N . SER A 1 181 ? -24.132 6.075 40.903 1.00 30.94 181 SER A N 1
ATOM 1346 C CA . SER A 1 181 ? -23.640 6.488 42.218 1.00 30.94 181 SER A CA 1
ATOM 1347 C C . SER A 1 181 ? -22.346 7.291 42.329 1.00 30.94 181 SER A C 1
ATOM 1349 O O . SER A 1 181 ? -21.308 6.795 42.754 1.00 30.94 181 SER A O 1
ATOM 1351 N N . GLU A 1 182 ? -22.503 8.604 42.171 1.00 34.38 182 GLU A N 1
ATOM 1352 C CA . GLU A 1 182 ? -22.069 9.545 43.203 1.00 34.38 182 GLU A CA 1
ATOM 1353 C C . GLU A 1 182 ? -23.313 9.882 44.050 1.00 34.38 182 GLU A C 1
ATOM 1355 O O . GLU A 1 182 ? -24.171 10.643 43.612 1.00 34.38 182 GLU A O 1
ATOM 1360 N N . ALA A 1 183 ? -23.480 9.211 45.198 1.00 34.03 183 ALA A N 1
ATOM 1361 C CA . ALA A 1 183 ? -24.398 9.602 46.276 1.00 34.03 183 ALA A CA 1
ATOM 1362 C C . ALA A 1 183 ? -24.176 8.735 47.535 1.00 34.03 183 ALA A C 1
ATOM 1364 O O . ALA A 1 183 ? -24.595 7.582 47.581 1.00 34.03 183 ALA A O 1
ATOM 1365 N N . SER A 1 184 ? -23.596 9.357 48.566 1.00 35.31 184 SER A N 1
ATOM 1366 C CA . SER A 1 184 ? -23.872 9.135 50.000 1.00 35.31 184 SER A CA 1
ATOM 1367 C C . SER A 1 184 ? -23.632 7.741 50.606 1.00 35.31 184 SER A C 1
ATOM 1369 O O . SER A 1 184 ? -24.520 6.893 50.625 1.00 35.31 184 SER A O 1
ATOM 1371 N N . THR A 1 185 ? -22.486 7.547 51.264 1.00 36.75 185 THR A N 1
ATOM 1372 C CA . THR A 1 185 ? -22.375 7.460 52.742 1.00 36.75 185 THR A CA 1
ATOM 1373 C C . THR A 1 185 ? -20.916 7.490 53.174 1.00 36.75 185 THR A C 1
ATOM 1375 O O . THR A 1 185 ? -20.076 6.923 52.444 1.00 36.75 185 THR A O 1
#